Protein AF-A0A7S3BFB3-F1 (afdb_monomer_lite)

Sequence (207 aa):
RVQSFGEFIYDLDKYPIIRELFEASEFQTAAKQICPKSKQLLDPLQFNIIVNVPGQTVATHIDSVHFFGATRKRFPEWLLAAMAFSGLYHDRFVDQVQTVAYFHSWTEESRGLPEGSAGGEYVFYELNGPPLRHPPDPRGAVSLDGTKVVHAA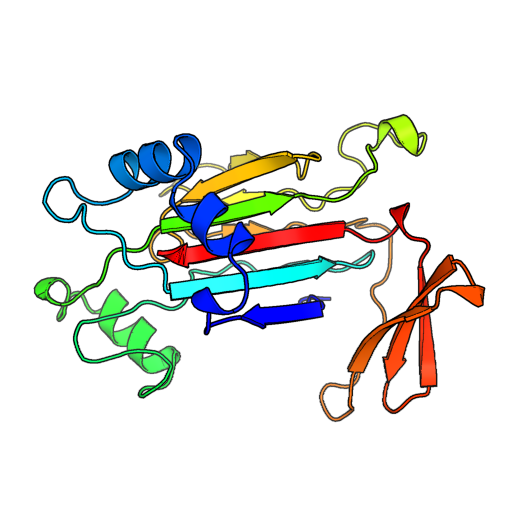NTFFPGSKAPTMDKSKHNKLTWVPEEGKWHVTSDGEVIARYDNDEVRFSIVYRA

Secondary structure (DSSP, 8-state):
----EEEEE--GGG-HHHHHHHHSHHHHHHHHHHS-TT-------EEEEEEE-TT--EEEE----EETTB-TTTS-HHHHHHHHHH-TTGGGEE---EEEEE--S--TGGGTPPTTTTB--EEEE-TTSPEEEE---TT-EEEE-TTTSEEEEPPBSTTSPPP---TTS-EEEEEETTTTEEEEEETTEEEEEE-TTTSEEEEEEE-

Foldseek 3Di:
DQDWDKDKDFPQVVDVVSVVVCVDPVNLVLLCVADDVVDSDFDWGIKMKTKDFAQYKHDWDFDQWDFDVDGVVVDPSVVSVVVVVVCPRVVGTDFKKKKKAWAADDDCVNVVHPPCQQFFWKWWDDDVDDIDTDDRDHRDMDMHRSNPITIITTGGNNVDHDFDADPVWDWDWDQDVVVQWIFTDTNRHTRDIGHSNRMIIMMMIMD

pLDDT: mean 93.79, std 3.64, range [62.94, 98.0]

Structure (mmCIF, N/CA/C/O backbone):
data_AF-A0A7S3BFB3-F1
#
_entry.id   AF-A0A7S3BFB3-F1
#
loop_
_atom_site.group_PDB
_atom_site.id
_atom_site.type_symbol
_atom_site.label_atom_id
_atom_site.label_alt_id
_atom_site.label_comp_id
_atom_site.label_asym_id
_atom_site.label_entity_id
_atom_site.label_seq_id
_atom_site.pdbx_PDB_ins_code
_atom_site.Cartn_x
_atom_site.Cartn_y
_atom_site.Cartn_z
_atom_site.occupancy
_atom_site.B_iso_or_equiv
_atom_site.auth_seq_id
_atom_site.auth_comp_id
_atom_site.auth_asym_id
_atom_site.auth_atom_id
_atom_site.pdbx_PDB_model_num
ATOM 1 N N . ARG A 1 1 ? -1.653 -8.333 12.893 1.00 62.94 1 ARG A N 1
ATOM 2 C CA . ARG A 1 1 ? -0.572 -7.314 12.944 1.00 62.94 1 ARG A CA 1
ATOM 3 C C . ARG A 1 1 ? -0.099 -6.938 11.541 1.00 62.94 1 ARG A C 1
ATOM 5 O O . ARG A 1 1 ? -0.262 -5.789 11.187 1.00 62.94 1 ARG A O 1
ATOM 12 N N . VAL A 1 2 ? 0.394 -7.881 10.733 1.00 75.00 2 VAL A N 1
ATOM 13 C CA . VAL A 1 2 ? 0.949 -7.638 9.375 1.00 75.00 2 VAL A CA 1
ATOM 14 C C . VAL A 1 2 ? -0.076 -7.607 8.225 1.00 75.00 2 VAL A C 1
ATOM 16 O O . VAL A 1 2 ? 0.276 -7.809 7.071 1.00 75.00 2 VAL A O 1
ATOM 19 N N . GLN A 1 3 ? -1.360 -7.422 8.523 1.00 75.44 3 GLN A N 1
ATOM 20 C CA . GLN A 1 3 ? -2.414 -7.408 7.504 1.00 75.44 3 GLN A CA 1
ATOM 21 C C . GLN A 1 3 ? -3.203 -6.120 7.656 1.00 75.44 3 GLN A C 1
ATOM 23 O O . GLN A 1 3 ? -3.888 -5.965 8.663 1.00 75.44 3 GLN A O 1
ATOM 28 N N . SER A 1 4 ? -3.062 -5.218 6.692 1.00 89.44 4 SER A N 1
ATOM 29 C CA . SER A 1 4 ? -3.923 -4.046 6.533 1.00 89.44 4 SER A CA 1
ATOM 30 C C . SER A 1 4 ? -5.257 -4.465 5.915 1.00 89.44 4 SER A C 1
ATOM 32 O O . SER A 1 4 ? -5.347 -5.516 5.276 1.00 89.44 4 SER A O 1
ATOM 34 N N . PHE A 1 5 ? -6.280 -3.629 6.053 1.00 94.31 5 PHE A N 1
ATOM 35 C CA . PHE A 1 5 ? -7.469 -3.743 5.213 1.00 94.31 5 PHE A CA 1
ATOM 36 C C . PHE A 1 5 ? -7.189 -3.044 3.892 1.00 94.31 5 PHE A C 1
ATOM 38 O O . PHE A 1 5 ? -6.531 -2.004 3.885 1.00 94.31 5 PHE A O 1
ATOM 45 N N . GLY A 1 6 ? -7.670 -3.586 2.781 1.00 94.56 6 GLY A N 1
ATOM 46 C CA . GLY A 1 6 ? -7.508 -2.894 1.517 1.00 94.56 6 GLY A CA 1
ATOM 47 C C . GLY A 1 6 ? -8.462 -3.355 0.438 1.00 94.56 6 GLY A C 1
ATOM 48 O O . GLY A 1 6 ? -8.924 -4.493 0.449 1.00 94.56 6 GLY A O 1
ATOM 49 N N . GLU A 1 7 ? -8.719 -2.437 -0.483 1.00 94.50 7 GLU A N 1
ATOM 50 C CA . GLU A 1 7 ? -9.493 -2.645 -1.699 1.00 94.50 7 GLU A CA 1
ATOM 51 C C . GLU A 1 7 ? -8.566 -2.427 -2.895 1.00 94.50 7 GLU A C 1
ATOM 53 O O . GLU A 1 7 ? -7.831 -1.438 -2.937 1.00 94.50 7 GLU A O 1
ATOM 58 N N . PHE A 1 8 ? -8.590 -3.358 -3.850 1.00 93.38 8 PHE A N 1
ATOM 59 C CA . PHE A 1 8 ? -7.670 -3.400 -4.986 1.00 93.38 8 PHE A CA 1
ATOM 60 C C . PHE A 1 8 ? -8.436 -3.171 -6.290 1.00 93.38 8 PHE A C 1
ATOM 62 O O . PHE A 1 8 ? -9.224 -4.017 -6.712 1.00 93.38 8 PHE A O 1
ATOM 69 N N . ILE A 1 9 ? -8.173 -2.047 -6.949 1.00 94.56 9 ILE A N 1
ATOM 70 C CA . ILE A 1 9 ? -8.852 -1.604 -8.167 1.00 94.56 9 ILE A CA 1
ATOM 71 C C . ILE A 1 9 ? -7.890 -1.759 -9.350 1.00 94.56 9 ILE A C 1
ATOM 73 O O . ILE A 1 9 ? -6.812 -1.168 -9.378 1.00 94.56 9 ILE A O 1
ATOM 77 N N . TYR A 1 10 ? -8.293 -2.567 -10.333 1.00 91.75 10 TYR A N 1
ATOM 78 C CA . TYR A 1 10 ? -7.540 -2.796 -11.579 1.00 91.75 10 TYR A CA 1
ATOM 79 C C . TYR A 1 10 ? -8.242 -2.227 -12.813 1.00 91.75 10 TYR A C 1
ATOM 81 O O . TYR A 1 10 ? -7.604 -2.038 -13.840 1.00 91.75 10 TYR A O 1
ATOM 89 N N . ASP A 1 11 ? -9.551 -1.984 -12.721 1.00 93.00 11 ASP A N 1
ATOM 90 C CA . ASP A 1 11 ? -10.317 -1.274 -13.743 1.00 93.00 11 ASP A CA 1
ATOM 91 C C . ASP A 1 11 ? -10.327 0.214 -13.381 1.00 93.00 11 ASP A C 1
ATOM 93 O O . ASP A 1 11 ? -11.183 0.689 -12.629 1.00 93.00 11 ASP A O 1
ATOM 97 N N . LEU A 1 12 ? -9.282 0.914 -13.819 1.00 92.12 12 LEU A N 1
ATOM 98 C CA . LEU A 1 12 ? -9.019 2.298 -13.425 1.00 92.12 12 LEU A CA 1
ATOM 99 C C . LEU A 1 12 ? -9.959 3.283 -14.132 1.00 92.12 12 LEU A C 1
ATOM 101 O O . LEU A 1 12 ? -10.295 4.321 -13.567 1.00 92.12 12 LEU A O 1
ATOM 105 N N . ASP A 1 13 ? -10.449 2.931 -15.324 1.00 90.25 13 ASP A N 1
ATOM 106 C CA . ASP A 1 13 ? -11.360 3.769 -16.113 1.00 90.25 13 ASP A CA 1
ATOM 107 C C . ASP A 1 13 ? -12.739 3.916 -15.456 1.00 90.25 13 ASP A C 1
ATOM 109 O O . ASP A 1 13 ? -13.465 4.876 -15.719 1.00 90.25 13 ASP A O 1
ATOM 113 N N . LYS A 1 14 ? -13.081 3.012 -14.530 1.00 92.81 14 LYS A N 1
ATOM 114 C CA . LYS A 1 14 ? -14.287 3.113 -13.703 1.00 92.81 14 LYS A CA 1
ATOM 115 C C . LYS A 1 14 ? -14.309 4.370 -12.821 1.00 92.81 14 LYS A C 1
ATOM 117 O O . LYS A 1 14 ? -15.390 4.817 -12.436 1.00 92.81 14 LYS A O 1
ATOM 122 N N . TYR A 1 15 ? -13.148 4.938 -12.489 1.00 93.25 15 TYR A N 1
ATOM 123 C CA . TYR A 1 15 ? -13.029 6.083 -11.588 1.00 93.25 15 TYR A CA 1
ATOM 124 C C . TYR A 1 15 ? -12.121 7.162 -12.201 1.00 93.25 15 TYR A C 1
ATOM 126 O O . TYR A 1 15 ? -10.905 7.094 -12.031 1.00 93.25 15 TYR A O 1
ATOM 134 N N . PRO A 1 16 ? -12.682 8.203 -12.852 1.00 92.56 16 PRO A N 1
ATOM 135 C CA . PRO A 1 16 ? -11.898 9.245 -13.527 1.00 92.56 16 PRO A CA 1
ATOM 136 C C . PRO A 1 16 ? -10.824 9.900 -12.647 1.00 92.56 16 PRO A C 1
ATOM 138 O O . PRO A 1 16 ? -9.706 10.123 -13.100 1.00 92.56 16 PRO A O 1
ATOM 141 N N . ILE A 1 17 ? -11.121 10.096 -11.359 1.00 92.44 17 ILE A N 1
ATOM 142 C CA . ILE A 1 17 ? -10.180 10.660 -10.382 1.00 92.44 17 ILE A CA 1
ATOM 143 C C . ILE A 1 17 ? -8.891 9.837 -10.231 1.00 92.44 17 ILE A C 1
ATOM 145 O O . ILE A 1 17 ? -7.834 10.386 -9.938 1.00 92.44 17 ILE A O 1
ATOM 149 N N . ILE A 1 18 ? -8.943 8.517 -10.448 1.00 93.75 18 ILE A N 1
ATOM 150 C CA . ILE A 1 18 ? -7.744 7.673 -10.408 1.00 93.75 18 ILE A CA 1
ATOM 151 C C . ILE A 1 18 ? -6.837 8.017 -11.589 1.00 93.75 18 ILE A C 1
ATOM 153 O O . ILE A 1 18 ? -5.629 8.137 -11.410 1.00 93.75 18 ILE A O 1
ATOM 157 N N . ARG A 1 19 ? -7.405 8.229 -12.781 1.00 90.62 19 ARG A N 1
ATOM 158 C CA . ARG A 1 19 ? -6.637 8.643 -13.959 1.00 90.62 19 ARG A CA 1
ATOM 159 C C . ARG A 1 19 ? -5.981 10.008 -13.741 1.00 90.62 19 ARG A C 1
ATOM 161 O O . ARG A 1 19 ? -4.800 10.150 -14.039 1.00 90.62 19 ARG A O 1
ATOM 168 N N . GLU A 1 20 ? -6.694 10.955 -13.133 1.00 93.25 20 GLU A N 1
ATOM 169 C CA . GLU A 1 20 ? -6.136 12.268 -12.776 1.00 93.25 20 GLU A CA 1
ATOM 170 C C . GLU A 1 20 ? -4.894 12.150 -11.873 1.00 93.25 20 GLU A C 1
ATOM 172 O O . GLU A 1 20 ? -3.925 12.881 -12.068 1.00 93.25 20 GLU A O 1
ATOM 177 N N . LEU A 1 21 ? -4.861 11.192 -10.936 1.00 92.88 21 LEU 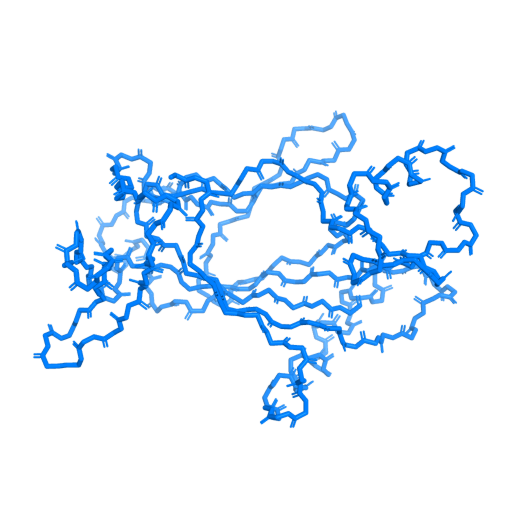A N 1
ATOM 178 C CA . LEU A 1 21 ? -3.681 10.949 -10.092 1.00 92.88 21 LEU A CA 1
ATOM 179 C C . LEU A 1 21 ? -2.464 10.462 -10.887 1.00 92.88 21 LEU A C 1
ATOM 181 O O . LEU A 1 21 ? -1.338 10.854 -10.582 1.00 92.88 21 LEU A O 1
ATOM 185 N N . PHE A 1 22 ? -2.673 9.616 -11.899 1.00 94.12 22 PHE A N 1
ATOM 186 C CA . PHE A 1 22 ? -1.594 9.173 -12.783 1.00 94.12 22 PHE A CA 1
ATOM 187 C C . PHE A 1 22 ? -1.152 10.278 -13.746 1.00 94.12 22 PHE A C 1
ATOM 189 O O . PHE A 1 22 ? 0.014 10.326 -14.122 1.00 94.12 22 PHE A O 1
ATOM 196 N N . GLU A 1 23 ? -2.046 11.179 -14.146 1.00 93.50 23 GLU A N 1
ATOM 197 C CA . GLU A 1 23 ? -1.732 12.310 -15.028 1.00 93.50 23 GLU A CA 1
ATOM 198 C C . GLU A 1 23 ? -1.117 13.503 -14.276 1.00 93.50 23 GLU A C 1
ATOM 200 O O . GLU A 1 23 ? -0.492 14.367 -14.898 1.00 93.50 23 GLU A O 1
ATOM 205 N N . ALA A 1 24 ? -1.235 13.530 -12.944 1.00 94.44 24 ALA A N 1
ATOM 206 C CA . ALA A 1 24 ? -0.695 14.581 -12.093 1.00 94.44 24 ALA A CA 1
ATOM 207 C C . ALA A 1 24 ? 0.805 14.813 -12.332 1.00 94.44 24 ALA A C 1
ATOM 209 O O . ALA A 1 24 ? 1.613 13.882 -12.438 1.00 94.44 24 ALA A O 1
ATOM 210 N N . SER A 1 25 ? 1.189 16.090 -12.383 1.00 95.69 25 SER A N 1
ATOM 211 C CA . SER A 1 25 ? 2.545 16.520 -12.739 1.00 95.69 25 SER A CA 1
ATOM 212 C C . SER A 1 25 ? 3.618 15.970 -11.797 1.00 95.69 25 SER A C 1
ATOM 214 O O . SER A 1 25 ? 4.726 15.640 -12.222 1.00 95.69 25 SER A O 1
ATOM 216 N N . GLU A 1 26 ? 3.263 15.820 -10.529 1.00 94.38 26 GLU A N 1
ATOM 217 C CA . GLU A 1 26 ? 4.079 15.323 -9.437 1.00 94.38 26 GLU A CA 1
ATOM 218 C C . GLU A 1 26 ? 4.389 13.840 -9.642 1.00 94.38 26 GLU A C 1
ATOM 220 O O . GLU A 1 26 ? 5.552 13.437 -9.576 1.00 94.38 26 GLU A O 1
ATOM 225 N N . PHE A 1 27 ? 3.370 13.044 -9.982 1.00 94.75 27 PHE A N 1
ATOM 226 C CA . PHE A 1 27 ? 3.546 11.631 -10.301 1.00 94.75 27 PHE A CA 1
ATOM 227 C C . PHE A 1 27 ? 4.363 11.454 -11.579 1.00 94.75 27 PHE A C 1
ATOM 229 O O . PHE A 1 27 ? 5.346 10.718 -11.585 1.00 94.75 27 PHE A O 1
ATOM 236 N N . GLN A 1 28 ? 4.019 12.182 -12.643 1.00 95.38 28 GLN A N 1
ATOM 237 C CA . GLN A 1 28 ? 4.753 12.142 -13.909 1.00 95.38 28 GLN A CA 1
ATOM 238 C C . GLN A 1 28 ? 6.229 12.522 -13.728 1.00 95.38 28 GLN A C 1
ATOM 240 O O . GLN A 1 28 ? 7.112 11.931 -14.349 1.00 95.38 28 GLN A O 1
ATOM 245 N N . THR A 1 29 ? 6.518 13.497 -12.866 1.00 95.75 29 THR A N 1
ATOM 246 C CA . THR A 1 29 ? 7.891 13.910 -12.551 1.00 95.75 29 THR A CA 1
ATOM 247 C C . THR A 1 29 ? 8.632 12.833 -11.768 1.00 95.75 29 THR A C 1
ATOM 249 O O . THR A 1 29 ? 9.751 12.484 -12.144 1.00 95.75 29 THR A O 1
ATOM 252 N N . ALA A 1 30 ? 8.008 12.259 -10.736 1.00 95.00 30 ALA A N 1
ATOM 253 C CA . ALA A 1 30 ? 8.596 11.167 -9.965 1.00 95.00 30 ALA A CA 1
ATOM 254 C C . ALA A 1 30 ? 8.875 9.940 -10.847 1.00 95.00 30 ALA A C 1
ATOM 256 O O . ALA A 1 30 ? 9.982 9.407 -10.847 1.00 95.00 30 ALA A O 1
ATOM 257 N N . ALA A 1 31 ? 7.909 9.545 -11.674 1.00 95.00 31 ALA A N 1
ATOM 258 C CA . ALA A 1 31 ? 8.040 8.436 -12.607 1.00 95.00 31 ALA A CA 1
ATOM 259 C C . ALA A 1 31 ? 9.207 8.640 -13.585 1.00 95.00 31 ALA A C 1
ATOM 261 O O . ALA A 1 31 ? 10.020 7.738 -13.774 1.00 95.00 31 ALA A O 1
ATOM 262 N N . LYS A 1 32 ? 9.371 9.852 -14.132 1.00 94.56 32 LYS A N 1
ATOM 263 C CA . LYS A 1 32 ? 10.505 10.185 -15.011 1.00 94.56 32 LYS A CA 1
ATOM 264 C C . LYS A 1 32 ? 11.866 10.100 -14.320 1.00 94.56 32 LYS A C 1
ATOM 266 O O . LYS A 1 32 ? 12.866 9.818 -14.979 1.00 94.56 32 LYS A O 1
ATOM 271 N N . GLN A 1 33 ? 11.916 10.379 -13.019 1.00 94.50 33 GLN A N 1
ATOM 272 C CA . GLN A 1 33 ? 13.140 10.295 -12.219 1.00 94.50 33 GLN A CA 1
ATOM 273 C C . GLN A 1 33 ? 13.479 8.853 -11.823 1.00 94.50 33 GLN A C 1
ATOM 275 O O . GLN A 1 33 ? 14.654 8.495 -11.787 1.00 94.50 33 GLN A O 1
ATOM 280 N N . ILE A 1 34 ? 12.461 8.042 -11.534 1.00 94.31 34 ILE A N 1
ATOM 281 C CA . ILE A 1 34 ? 12.600 6.668 -11.039 1.00 94.31 34 ILE A CA 1
ATOM 282 C C . ILE A 1 34 ? 12.827 5.681 -12.189 1.00 94.31 34 ILE A C 1
ATOM 284 O O . ILE A 1 34 ? 13.722 4.836 -12.123 1.00 94.31 34 ILE A O 1
ATOM 288 N N . CYS A 1 35 ? 12.019 5.768 -13.246 1.00 92.81 35 CYS A N 1
ATOM 289 C CA . CYS A 1 35 ? 12.074 4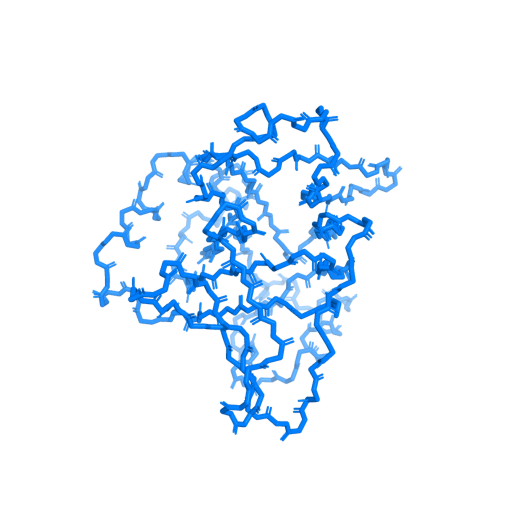.836 -14.364 1.00 92.81 35 CYS A CA 1
ATOM 290 C C . CYS A 1 35 ? 13.284 5.128 -15.275 1.00 92.81 35 CYS A C 1
ATOM 292 O O . CYS A 1 35 ? 13.681 6.287 -15.440 1.00 92.81 35 CYS A O 1
ATOM 294 N N . PRO A 1 36 ? 13.872 4.109 -15.933 1.00 92.69 36 PRO A N 1
ATOM 295 C CA . PRO A 1 36 ? 14.984 4.314 -16.859 1.00 92.69 36 PRO A CA 1
ATOM 296 C C . PRO A 1 36 ? 14.635 5.301 -17.978 1.00 92.69 36 PRO A C 1
ATOM 298 O O . PRO A 1 36 ? 13.550 5.233 -18.547 1.00 92.69 36 PRO A O 1
ATOM 301 N N . LYS A 1 37 ? 15.572 6.168 -18.385 1.00 93.50 37 LYS A N 1
ATOM 302 C CA . LYS A 1 37 ? 15.334 7.181 -19.441 1.00 93.50 37 LYS A CA 1
ATOM 303 C C . LYS A 1 37 ? 14.840 6.602 -20.775 1.00 93.50 37 LYS A C 1
ATOM 305 O O . LYS A 1 37 ? 14.178 7.300 -21.533 1.00 93.50 37 LYS A O 1
ATOM 310 N N . SER A 1 38 ? 15.164 5.344 -21.069 1.00 92.19 38 SER A N 1
ATOM 311 C CA . SER A 1 38 ? 14.708 4.618 -22.262 1.00 92.19 38 SER A CA 1
ATOM 312 C C . SER A 1 38 ? 13.314 3.988 -22.122 1.00 92.19 38 SER A C 1
ATOM 314 O O . SER A 1 38 ? 12.774 3.493 -23.106 1.00 92.19 38 SER A O 1
ATOM 316 N N . LYS A 1 39 ? 12.731 3.993 -20.919 1.00 89.06 39 LYS A N 1
ATOM 317 C CA . LYS A 1 39 ? 11.448 3.377 -20.565 1.00 89.06 39 LYS A CA 1
ATOM 318 C C . LYS A 1 39 ? 10.598 4.393 -19.800 1.00 89.06 39 LYS A C 1
ATOM 320 O O . LYS A 1 39 ? 10.600 4.433 -18.577 1.00 89.06 39 LYS A O 1
ATOM 325 N N . GLN A 1 40 ? 9.935 5.265 -20.552 1.00 88.38 40 GLN A N 1
ATOM 326 C CA . GLN A 1 40 ? 9.186 6.415 -20.023 1.00 88.38 40 GLN A CA 1
ATOM 327 C C . GLN A 1 40 ? 7.701 6.373 -20.405 1.00 88.38 40 GLN A C 1
ATOM 329 O O . GLN A 1 40 ? 6.973 7.340 -20.198 1.00 88.38 40 GLN A O 1
ATOM 334 N N . LEU A 1 41 ? 7.262 5.260 -20.998 1.00 88.75 41 LEU A N 1
ATOM 335 C CA . LEU A 1 41 ? 5.849 4.983 -21.198 1.00 88.75 41 LEU A CA 1
ATOM 336 C C . LEU A 1 41 ? 5.311 4.373 -19.905 1.00 88.75 41 LEU A C 1
ATOM 338 O O . LEU A 1 41 ? 5.746 3.290 -19.524 1.00 88.75 41 LEU A O 1
ATOM 342 N N . LEU A 1 42 ? 4.399 5.086 -19.256 1.00 90.44 42 LEU A N 1
ATOM 343 C CA . LEU A 1 42 ? 3.716 4.626 -18.052 1.00 90.44 42 LEU A CA 1
ATOM 344 C C . LEU A 1 42 ? 2.402 3.967 -18.447 1.00 90.44 42 LEU A C 1
ATOM 346 O O . LEU A 1 42 ? 1.654 4.528 -19.250 1.00 90.44 42 LEU A O 1
ATOM 350 N N . ASP A 1 43 ? 2.129 2.804 -17.867 1.00 91.38 43 ASP A N 1
ATOM 351 C CA . ASP A 1 43 ? 0.881 2.074 -18.060 1.00 91.38 43 ASP A CA 1
ATOM 352 C C . ASP A 1 43 ? 0.218 1.875 -16.690 1.00 91.38 43 ASP A C 1
ATOM 354 O O . ASP A 1 43 ? 0.614 0.975 -15.944 1.00 91.38 43 ASP A O 1
ATOM 358 N N . PRO A 1 44 ? -0.739 2.745 -16.302 1.00 93.25 44 PRO A N 1
ATOM 359 C CA . PRO A 1 44 ? -1.440 2.634 -15.030 1.00 93.25 44 PRO A CA 1
ATOM 360 C C . PRO A 1 44 ? -1.996 1.224 -14.807 1.00 93.25 44 PRO A C 1
ATOM 362 O O . PRO A 1 44 ? -2.873 0.750 -15.526 1.00 93.25 44 PRO A O 1
ATOM 365 N N . LEU A 1 45 ? -1.488 0.547 -13.779 1.00 90.88 45 LEU A N 1
ATOM 366 C CA . LEU A 1 45 ? -1.714 -0.884 -13.582 1.00 90.88 45 LEU A CA 1
ATOM 367 C C . LEU A 1 45 ? -2.734 -1.172 -12.484 1.00 90.88 45 LEU A C 1
ATOM 369 O O . LEU A 1 45 ? -3.515 -2.126 -12.567 1.00 90.88 45 LEU A O 1
ATOM 373 N N . GLN A 1 46 ? -2.644 -0.423 -11.388 1.00 92.81 46 GLN A N 1
ATOM 374 C CA . GLN A 1 46 ? -3.329 -0.763 -10.150 1.00 92.81 46 GLN A CA 1
ATOM 375 C C . GLN A 1 46 ? -3.447 0.461 -9.245 1.00 92.81 46 GLN A C 1
ATOM 377 O O . GLN A 1 46 ? -2.487 1.213 -9.077 1.00 92.81 46 GLN A O 1
ATOM 382 N N . PHE A 1 47 ? -4.604 0.598 -8.606 1.00 96.00 47 PHE A N 1
ATOM 383 C CA . PHE A 1 47 ? -4.859 1.550 -7.535 1.00 96.00 47 PHE A CA 1
ATOM 384 C C . PHE A 1 47 ? -5.450 0.808 -6.339 1.00 96.00 47 PHE A C 1
ATOM 386 O O . PHE A 1 47 ? -6.383 0.024 -6.486 1.00 96.00 47 PHE A O 1
ATOM 393 N N . ASN A 1 48 ? -4.934 1.063 -5.145 1.00 95.19 48 ASN A N 1
ATOM 394 C CA . ASN A 1 48 ? -5.397 0.436 -3.919 1.00 95.19 48 ASN A CA 1
ATOM 395 C C . ASN A 1 48 ? -5.736 1.492 -2.885 1.00 95.19 48 ASN A C 1
ATOM 397 O O . ASN A 1 48 ? -5.001 2.464 -2.727 1.00 95.19 48 ASN A O 1
ATOM 401 N N . ILE A 1 49 ? -6.777 1.227 -2.109 1.00 95.56 49 ILE A N 1
ATOM 402 C CA . ILE A 1 49 ? -7.007 1.900 -0.835 1.00 95.56 49 ILE A CA 1
ATOM 403 C C . ILE A 1 49 ? -6.550 0.942 0.249 1.00 95.56 49 ILE A C 1
ATOM 405 O O . ILE A 1 49 ? -6.983 -0.206 0.273 1.00 95.56 49 ILE A O 1
ATOM 409 N N . ILE A 1 50 ? -5.686 1.406 1.143 1.00 95.56 50 ILE A N 1
ATOM 410 C CA . ILE A 1 50 ? -5.194 0.647 2.287 1.00 95.56 50 ILE A CA 1
ATOM 411 C C . ILE A 1 50 ? -5.541 1.407 3.562 1.00 95.56 50 ILE A C 1
ATOM 413 O O . ILE A 1 50 ? -5.216 2.588 3.708 1.00 95.56 50 ILE A O 1
ATOM 417 N N . VAL A 1 51 ? -6.175 0.704 4.497 1.00 95.94 51 VAL A N 1
ATOM 418 C CA . VAL A 1 51 ? -6.555 1.221 5.810 1.00 95.94 51 VAL A CA 1
ATOM 419 C C . VAL A 1 51 ? -5.836 0.438 6.898 1.00 95.94 51 VAL A C 1
ATOM 421 O O . VAL A 1 51 ? -5.932 -0.792 6.977 1.00 95.94 51 VAL A O 1
ATOM 424 N N . ASN A 1 52 ? -5.124 1.165 7.756 1.00 95.56 52 ASN A N 1
ATOM 425 C CA . ASN A 1 52 ? -4.514 0.617 8.957 1.00 95.56 52 ASN A CA 1
ATOM 426 C C . ASN A 1 52 ? -5.304 1.006 10.201 1.00 95.56 52 ASN A C 1
ATOM 428 O O . ASN A 1 52 ? -5.668 2.167 10.377 1.00 95.56 52 ASN A O 1
ATOM 432 N N . VAL A 1 53 ? -5.499 0.029 11.084 1.00 96.50 53 VAL A N 1
ATOM 433 C CA . VAL A 1 53 ? -5.963 0.247 12.457 1.00 96.50 53 VAL A CA 1
ATOM 434 C C . VAL A 1 53 ? -4.773 0.187 13.432 1.00 96.50 53 VAL A C 1
ATOM 436 O O . VAL A 1 53 ? -3.739 -0.402 13.088 1.00 96.50 53 VAL A O 1
ATOM 439 N N . PRO A 1 54 ? -4.885 0.760 14.643 1.00 96.31 54 PRO A N 1
ATOM 440 C CA . PRO A 1 54 ? -3.821 0.748 15.646 1.00 96.31 54 PRO A CA 1
ATOM 441 C C . PRO A 1 54 ? -3.229 -0.651 15.904 1.00 96.31 54 PRO A C 1
ATOM 443 O O . PRO A 1 54 ? -3.933 -1.661 15.966 1.00 96.31 54 PRO A O 1
ATOM 446 N N . GLY A 1 55 ? -1.909 -0.722 16.060 1.00 96.00 55 GLY A N 1
ATOM 447 C CA . GLY A 1 55 ? -1.126 -1.945 16.244 1.00 96.00 55 GLY A CA 1
ATOM 448 C C . GLY A 1 55 ? -0.844 -2.749 14.966 1.00 96.00 55 GLY A C 1
ATOM 449 O O . GLY A 1 55 ? -0.281 -3.851 15.052 1.00 96.00 55 GLY A O 1
ATOM 450 N N . GLN A 1 56 ? -1.264 -2.271 13.789 1.00 95.75 56 GLN A N 1
ATOM 451 C CA . GLN A 1 56 ? -0.925 -2.883 12.499 1.00 95.75 56 GLN A CA 1
ATOM 452 C C . GLN A 1 56 ? 0.367 -2.311 11.906 1.00 95.75 56 GLN A C 1
ATOM 454 O O . GLN A 1 56 ? 0.775 -1.196 12.206 1.00 95.75 56 GLN A O 1
ATOM 459 N N . THR A 1 57 ? 1.008 -3.104 11.052 1.00 94.62 57 THR A N 1
ATOM 460 C CA . THR A 1 57 ? 2.270 -2.806 10.357 1.00 94.62 57 THR A CA 1
ATOM 461 C C . THR A 1 57 ? 2.246 -3.485 8.986 1.00 94.62 57 THR A C 1
ATOM 463 O O . THR A 1 57 ? 1.437 -4.390 8.761 1.00 94.62 57 THR A O 1
ATOM 466 N N . VAL A 1 58 ? 3.141 -3.087 8.086 1.00 92.88 58 VAL A N 1
ATOM 467 C CA . VAL A 1 58 ? 3.428 -3.822 6.850 1.00 92.88 58 VAL A CA 1
ATOM 468 C C . VAL A 1 58 ? 4.855 -4.340 6.949 1.00 92.88 58 VAL A C 1
ATOM 470 O O . VAL A 1 58 ? 5.778 -3.569 7.208 1.00 92.88 58 VAL A O 1
ATOM 473 N N . ALA A 1 59 ? 5.022 -5.654 6.784 1.00 92.81 59 ALA A N 1
ATOM 474 C CA . ALA A 1 59 ? 6.324 -6.302 6.891 1.00 92.81 59 ALA A CA 1
ATOM 475 C C . ALA A 1 59 ? 7.307 -5.768 5.843 1.00 92.81 59 ALA A C 1
ATOM 477 O O . ALA A 1 59 ? 6.900 -5.294 4.786 1.00 92.81 59 ALA A O 1
ATOM 478 N N . THR A 1 60 ? 8.602 -5.899 6.113 1.00 93.38 60 THR A N 1
ATOM 479 C CA . THR A 1 60 ? 9.648 -5.606 5.132 1.00 93.38 60 THR A CA 1
ATOM 480 C C . THR A 1 60 ? 9.505 -6.498 3.903 1.00 93.38 60 THR A C 1
ATOM 482 O O . THR A 1 60 ? 9.438 -7.721 4.032 1.00 93.38 60 THR A O 1
ATOM 485 N N . HIS A 1 61 ? 9.459 -5.891 2.720 1.00 93.25 61 HIS A N 1
ATOM 486 C CA . HIS A 1 61 ? 9.282 -6.589 1.452 1.00 93.25 61 HIS A CA 1
ATOM 487 C C . HIS A 1 61 ? 9.837 -5.782 0.270 1.00 93.25 61 HIS A C 1
ATOM 489 O O . HIS A 1 61 ? 10.252 -4.631 0.411 1.00 93.25 61 HIS A O 1
ATOM 495 N N . ILE A 1 62 ? 9.849 -6.432 -0.891 1.00 92.31 62 ILE A N 1
ATOM 496 C CA . ILE A 1 62 ? 9.807 -5.783 -2.200 1.00 92.31 62 ILE A CA 1
ATOM 497 C C . ILE A 1 62 ? 8.451 -6.100 -2.821 1.00 92.31 62 ILE A C 1
ATOM 499 O O . ILE A 1 62 ? 7.843 -7.131 -2.518 1.00 92.31 62 ILE A O 1
ATOM 503 N N . ASP A 1 63 ? 7.994 -5.230 -3.702 1.00 92.44 63 ASP A N 1
ATOM 504 C CA . ASP A 1 63 ? 6.769 -5.445 -4.445 1.00 92.44 63 ASP A CA 1
ATOM 505 C C . ASP A 1 63 ? 6.901 -6.552 -5.492 1.00 92.44 63 ASP A C 1
ATOM 507 O O . ASP A 1 63 ? 7.984 -6.848 -6.004 1.00 92.44 63 ASP A O 1
ATOM 511 N N . SER A 1 64 ? 5.758 -7.134 -5.866 1.00 91.44 64 SER A N 1
ATOM 512 C CA . SER A 1 64 ? 5.695 -8.178 -6.886 1.00 91.44 64 SER A CA 1
ATOM 513 C C . SER A 1 64 ? 6.260 -7.681 -8.223 1.00 91.44 64 SER A C 1
ATOM 515 O O . SER A 1 64 ? 5.701 -6.795 -8.880 1.00 91.44 64 SER A O 1
ATOM 517 N N . VAL A 1 65 ? 7.354 -8.304 -8.651 1.00 94.31 65 VAL A N 1
ATOM 518 C CA . VAL A 1 65 ? 8.024 -8.025 -9.925 1.00 94.31 65 VAL A CA 1
ATOM 519 C C . VAL A 1 65 ? 7.165 -8.445 -11.124 1.00 94.31 65 VAL A C 1
ATOM 521 O O . VAL A 1 65 ? 6.346 -9.363 -11.029 1.00 94.31 65 VAL A O 1
ATOM 524 N N . HIS A 1 66 ? 7.360 -7.781 -12.264 1.00 94.50 66 HIS A N 1
ATOM 525 C CA . HIS A 1 66 ? 6.686 -8.100 -13.523 1.00 94.50 66 HIS A CA 1
ATOM 526 C C . HIS A 1 66 ? 7.709 -8.256 -14.649 1.00 94.50 66 HIS A C 1
ATOM 528 O O . HIS A 1 66 ? 8.703 -7.535 -14.717 1.00 94.50 66 HIS A O 1
ATOM 534 N N . PHE A 1 67 ? 7.436 -9.193 -15.551 1.00 95.88 67 PHE A N 1
ATOM 535 C CA . PHE A 1 67 ? 8.197 -9.388 -16.777 1.00 95.88 67 PHE A CA 1
ATOM 536 C C . PHE A 1 67 ? 7.248 -9.402 -17.970 1.00 95.88 67 PHE A C 1
ATOM 538 O O . PHE A 1 67 ? 6.098 -9.840 -17.859 1.00 95.88 67 PHE A O 1
ATOM 545 N N . PHE A 1 68 ? 7.741 -9.015 -19.144 1.00 93.50 68 PHE A N 1
ATOM 546 C CA . PHE A 1 68 ? 7.009 -9.216 -20.391 1.00 93.50 68 PHE A CA 1
ATOM 547 C C . PHE A 1 68 ? 6.685 -10.707 -20.585 1.00 93.50 68 PHE A C 1
ATOM 549 O O . PHE A 1 68 ? 7.559 -11.530 -20.869 1.00 93.50 68 PHE A O 1
ATOM 556 N N . GLY A 1 69 ? 5.403 -11.046 -20.414 1.00 93.50 69 GLY A N 1
ATOM 557 C CA . GLY A 1 69 ? 4.874 -12.409 -20.510 1.00 93.50 69 GLY A CA 1
ATOM 558 C C . GLY A 1 69 ? 4.739 -13.170 -19.184 1.00 93.50 69 GLY A C 1
ATOM 559 O O . GLY A 1 69 ? 4.108 -14.228 -19.191 1.00 93.50 69 GLY A O 1
ATOM 560 N N . ALA A 1 70 ? 5.241 -12.646 -18.057 1.00 95.81 70 ALA A N 1
ATOM 561 C CA . ALA A 1 70 ? 5.133 -13.287 -16.744 1.00 95.81 70 ALA A CA 1
ATOM 562 C C . ALA A 1 70 ? 4.769 -12.285 -15.636 1.00 95.81 70 ALA A C 1
ATOM 564 O O . ALA A 1 70 ? 5.550 -11.413 -15.263 1.00 95.81 70 ALA A O 1
ATOM 565 N N . THR A 1 71 ? 3.559 -12.434 -15.096 1.00 93.56 71 THR A N 1
ATOM 566 C CA . THR A 1 71 ? 3.005 -11.597 -14.021 1.00 93.56 71 THR A CA 1
ATOM 567 C C . THR A 1 71 ? 2.357 -12.475 -12.957 1.00 93.56 71 THR A C 1
ATOM 569 O O . THR A 1 71 ? 2.059 -13.649 -13.211 1.00 93.56 71 THR A O 1
ATOM 572 N N . ARG A 1 72 ? 2.051 -11.902 -11.786 1.00 91.75 72 ARG A N 1
ATOM 573 C CA . ARG A 1 72 ? 1.389 -12.627 -10.684 1.00 91.75 72 ARG A CA 1
ATOM 574 C C . ARG A 1 72 ? -0.014 -13.149 -11.020 1.00 91.75 72 ARG A C 1
ATOM 576 O O . ARG A 1 72 ? -0.557 -13.969 -10.292 1.00 91.75 72 ARG A O 1
ATOM 583 N N . LYS A 1 73 ? -0.606 -12.695 -12.134 1.00 90.06 73 LYS A N 1
ATOM 584 C CA . LYS A 1 73 ? -1.876 -13.230 -12.656 1.00 90.06 73 LYS A CA 1
ATOM 585 C C . LYS A 1 73 ? -1.710 -14.613 -13.298 1.00 90.06 73 LYS A C 1
ATOM 587 O O . LYS A 1 73 ? -2.695 -15.319 -13.472 1.00 90.06 73 LYS A O 1
ATOM 592 N N . ARG A 1 74 ? -0.489 -14.978 -13.703 1.00 94.00 74 ARG A N 1
ATOM 593 C CA . ARG A 1 74 ? -0.197 -16.213 -14.454 1.00 94.00 74 ARG A CA 1
ATOM 594 C C . ARG A 1 74 ? 0.817 -17.121 -13.772 1.00 94.00 74 ARG A C 1
ATOM 596 O O . ARG A 1 74 ? 0.815 -18.318 -14.035 1.00 94.00 74 ARG A O 1
ATOM 603 N N . PHE A 1 75 ? 1.680 -16.561 -12.932 1.00 96.50 75 PHE A N 1
ATOM 604 C CA . PHE A 1 75 ? 2.762 -17.280 -12.273 1.00 96.50 75 PHE A CA 1
ATOM 605 C C . PHE A 1 75 ? 2.763 -16.973 -10.776 1.00 96.50 75 PHE A C 1
ATOM 607 O O . PHE A 1 75 ? 2.410 -15.859 -10.386 1.00 96.50 75 PHE A O 1
ATOM 614 N N . PRO A 1 76 ? 3.164 -17.933 -9.928 1.00 95.50 76 PRO A N 1
ATOM 615 C CA . PRO A 1 76 ? 3.251 -17.696 -8.497 1.00 95.50 76 PRO A CA 1
ATOM 616 C C . PRO A 1 76 ? 4.371 -16.700 -8.175 1.00 95.50 76 PRO A C 1
ATOM 618 O O . PRO A 1 76 ? 5.433 -16.710 -8.800 1.00 95.50 76 PRO A O 1
ATOM 621 N N . GLU A 1 77 ? 4.158 -15.862 -7.161 1.00 94.06 77 GLU A N 1
ATOM 622 C CA . GLU A 1 77 ? 5.083 -14.773 -6.814 1.00 94.06 77 GLU A CA 1
ATOM 623 C C . GLU A 1 77 ? 6.487 -15.264 -6.442 1.00 94.06 77 GLU A C 1
ATOM 625 O O . GLU A 1 77 ? 7.469 -14.621 -6.804 1.00 94.06 77 GLU A O 1
ATOM 630 N N . TRP A 1 78 ? 6.608 -16.435 -5.805 1.00 95.00 78 TRP A N 1
ATOM 631 C CA . TRP A 1 78 ? 7.914 -17.018 -5.474 1.00 95.00 78 TRP A CA 1
ATOM 632 C C . TRP A 1 78 ? 8.758 -17.312 -6.724 1.00 95.00 78 TRP A C 1
ATOM 634 O O . TRP A 1 78 ? 9.978 -17.160 -6.693 1.00 95.00 78 TRP A O 1
ATOM 644 N N . LEU A 1 79 ? 8.121 -17.698 -7.837 1.00 95.94 79 LEU A N 1
ATOM 645 C CA . LEU A 1 79 ? 8.814 -17.962 -9.097 1.00 95.94 79 LEU A CA 1
ATOM 646 C C . LEU A 1 79 ? 9.259 -16.652 -9.743 1.00 95.94 79 LEU A C 1
ATOM 648 O O . LEU A 1 79 ? 10.387 -16.555 -10.215 1.00 95.94 79 LEU A O 1
ATOM 652 N N . LEU A 1 80 ? 8.399 -15.632 -9.722 1.00 96.75 80 LEU A N 1
ATOM 653 C CA . LEU A 1 80 ? 8.733 -14.301 -10.229 1.00 96.75 80 LEU A CA 1
ATOM 654 C C . LEU A 1 80 ? 9.913 -13.695 -9.455 1.00 96.75 80 LEU A C 1
ATOM 656 O O . LEU A 1 80 ? 10.840 -13.163 -10.064 1.00 96.75 80 LEU A O 1
ATOM 660 N N . ALA A 1 81 ? 9.931 -13.855 -8.129 1.00 94.44 81 ALA A N 1
ATOM 661 C CA . ALA A 1 81 ? 11.059 -13.460 -7.293 1.00 94.44 81 ALA A CA 1
ATOM 662 C C . ALA A 1 81 ? 12.344 -14.216 -7.676 1.00 94.44 81 ALA A C 1
ATOM 664 O O . ALA A 1 81 ? 13.382 -13.592 -7.888 1.00 94.44 81 ALA A O 1
ATOM 665 N N . ALA A 1 82 ? 12.280 -15.543 -7.844 1.00 95.56 82 ALA A N 1
ATOM 666 C CA . ALA A 1 82 ? 13.428 -16.338 -8.287 1.00 95.56 82 ALA A CA 1
ATOM 667 C C . ALA A 1 82 ? 13.954 -15.892 -9.665 1.00 95.56 82 ALA A C 1
ATOM 669 O O . ALA A 1 82 ? 15.165 -15.777 -9.857 1.00 95.56 82 ALA A O 1
ATOM 670 N N . MET A 1 83 ? 13.060 -15.580 -10.610 1.00 96.69 83 MET A N 1
ATOM 671 C CA . MET A 1 83 ? 13.429 -15.029 -11.918 1.00 96.69 83 MET A CA 1
ATOM 672 C C . MET A 1 83 ? 14.175 -13.697 -11.780 1.00 96.69 83 MET A C 1
ATOM 674 O O . MET A 1 83 ? 15.218 -13.534 -12.414 1.00 96.69 83 MET A O 1
ATOM 678 N N . ALA A 1 84 ? 13.694 -12.779 -10.935 1.00 94.50 84 ALA A N 1
ATOM 679 C CA . ALA A 1 84 ? 14.350 -11.491 -10.700 1.00 94.50 84 ALA A CA 1
ATOM 680 C C . ALA A 1 84 ? 15.741 -11.665 -10.079 1.00 94.50 84 ALA A C 1
ATOM 682 O O . ALA A 1 84 ? 16.720 -11.152 -10.619 1.00 94.50 84 ALA A O 1
ATOM 683 N N . PHE A 1 85 ? 15.852 -12.455 -9.007 1.00 93.06 85 PHE A N 1
ATOM 684 C CA . PHE A 1 85 ? 17.126 -12.678 -8.321 1.00 93.06 85 PHE A CA 1
ATOM 685 C C . PHE A 1 85 ? 18.147 -13.458 -9.155 1.00 93.06 85 PHE A C 1
ATOM 687 O O . PHE A 1 85 ? 19.345 -13.316 -8.933 1.00 93.06 85 PHE A O 1
ATOM 694 N N . SER A 1 86 ? 17.704 -14.250 -10.136 1.00 95.81 86 SER A N 1
ATOM 695 C CA . SER A 1 86 ? 18.616 -14.958 -11.042 1.00 95.81 86 SER A CA 1
ATOM 696 C C . SER A 1 86 ? 19.372 -14.033 -12.007 1.00 95.81 86 SER A C 1
ATOM 698 O O . SER A 1 86 ? 20.401 -14.431 -12.545 1.00 95.81 86 SER A O 1
ATOM 700 N N . GLY A 1 87 ? 18.841 -12.837 -12.297 1.00 94.88 87 GLY A N 1
ATOM 701 C CA . GLY A 1 87 ? 19.372 -11.928 -13.323 1.00 94.88 87 GLY A CA 1
ATOM 702 C C . GLY A 1 87 ? 19.209 -12.408 -14.777 1.00 94.88 87 GLY A C 1
ATOM 703 O O . GLY A 1 87 ? 19.503 -11.657 -15.710 1.00 94.88 87 GLY A O 1
ATOM 704 N N . LEU A 1 88 ? 18.695 -13.625 -14.997 1.00 96.69 88 LEU A N 1
ATOM 705 C CA . LEU A 1 88 ? 18.603 -14.258 -16.319 1.00 96.69 88 LEU A CA 1
ATOM 706 C C . LEU A 1 88 ? 17.582 -13.597 -17.256 1.00 96.69 88 LEU A C 1
ATOM 708 O O . LEU A 1 88 ? 17.666 -13.784 -18.464 1.00 96.69 88 LEU A O 1
ATOM 712 N N . TYR A 1 89 ? 16.633 -12.833 -16.709 1.00 95.75 89 TYR A N 1
ATOM 713 C CA . TYR A 1 89 ? 15.497 -12.256 -17.442 1.00 95.75 89 TYR A CA 1
ATOM 714 C C . TYR A 1 89 ? 15.450 -10.722 -17.366 1.00 95.75 89 TYR A C 1
ATOM 716 O O . TYR A 1 89 ? 14.379 -10.121 -17.477 1.00 95.75 89 TYR A O 1
ATOM 724 N N . HIS A 1 90 ? 16.591 -10.073 -17.111 1.00 93.38 90 HIS A N 1
ATOM 725 C CA . HIS A 1 90 ? 16.669 -8.617 -16.936 1.00 93.38 90 HIS A CA 1
ATOM 726 C C . HIS A 1 90 ? 16.195 -7.838 -18.177 1.00 93.38 90 HIS A C 1
ATOM 728 O O . HIS A 1 90 ? 15.617 -6.762 -18.048 1.00 93.38 90 HIS A O 1
ATOM 734 N N . ASP A 1 91 ? 16.384 -8.400 -19.373 1.00 94.38 91 ASP A N 1
ATOM 735 C CA . ASP A 1 91 ? 15.935 -7.853 -20.656 1.00 94.38 91 ASP A CA 1
ATOM 736 C C . ASP A 1 91 ? 14.404 -7.777 -20.758 1.00 94.38 91 ASP A C 1
ATOM 738 O O . ASP A 1 91 ? 13.862 -6.913 -21.447 1.00 94.38 91 ASP A O 1
ATOM 742 N N . ARG A 1 92 ? 13.700 -8.652 -20.031 1.00 95.19 92 ARG A N 1
ATOM 743 C CA . ARG A 1 92 ? 12.233 -8.708 -19.982 1.00 95.19 92 ARG A CA 1
ATOM 744 C C . ARG A 1 92 ? 11.630 -8.037 -18.760 1.00 95.19 92 ARG A C 1
ATOM 746 O O . ARG A 1 92 ? 10.404 -8.013 -18.654 1.00 95.19 92 ARG A O 1
ATOM 753 N N . PHE A 1 93 ? 12.449 -7.535 -17.840 1.00 95.25 93 PHE A N 1
ATOM 754 C CA . PHE A 1 93 ? 11.971 -6.903 -16.617 1.00 95.25 93 PHE A CA 1
ATOM 755 C C . PHE A 1 93 ? 11.194 -5.617 -16.931 1.00 95.25 93 PHE A C 1
ATOM 757 O O . PHE A 1 93 ? 11.649 -4.766 -17.709 1.00 95.25 93 PHE A O 1
ATOM 764 N N . VAL A 1 94 ? 10.020 -5.487 -16.314 1.00 93.81 94 VAL A N 1
ATOM 765 C CA . VAL A 1 94 ? 9.173 -4.296 -16.399 1.00 93.81 94 VAL A CA 1
ATOM 766 C C . VAL A 1 94 ? 9.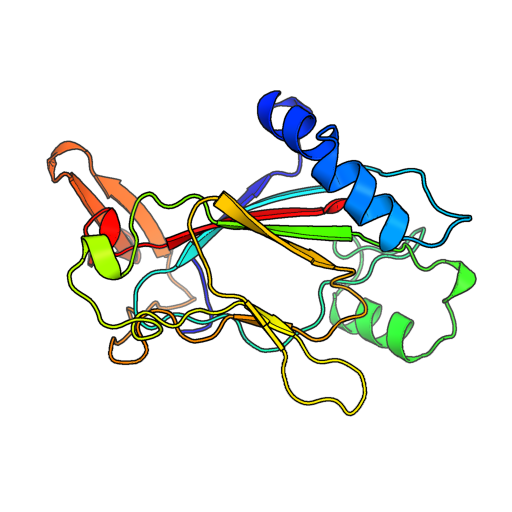437 -3.444 -15.164 1.00 93.81 94 VAL A C 1
ATOM 768 O O . VAL A 1 94 ? 9.039 -3.805 -14.053 1.00 93.81 94 VAL A O 1
ATOM 771 N N . ASP A 1 95 ? 10.146 -2.336 -15.381 1.00 93.81 95 ASP A N 1
ATOM 772 C CA . ASP A 1 95 ? 10.347 -1.291 -14.382 1.00 93.81 95 ASP A CA 1
ATOM 773 C C . ASP A 1 95 ? 8.994 -0.725 -13.953 1.00 93.81 95 ASP A C 1
ATOM 775 O O . ASP A 1 95 ? 8.108 -0.559 -14.787 1.00 93.81 95 ASP A O 1
ATOM 779 N N . GLN A 1 96 ? 8.844 -0.454 -12.661 1.00 93.88 96 GLN A N 1
ATOM 780 C CA . GLN A 1 96 ? 7.594 0.022 -12.080 1.00 93.88 96 GLN A CA 1
ATOM 781 C C . GLN A 1 96 ? 7.870 1.257 -11.235 1.00 93.88 96 GLN A C 1
ATOM 783 O O . GLN A 1 96 ? 8.924 1.380 -10.608 1.00 93.88 96 GLN A O 1
ATOM 788 N N . VAL A 1 97 ? 6.894 2.150 -11.176 1.00 95.19 97 VAL A N 1
ATOM 789 C CA . VAL A 1 97 ? 6.843 3.220 -10.184 1.00 95.19 97 VAL A CA 1
ATOM 790 C C . VAL A 1 97 ? 5.616 3.005 -9.315 1.00 95.19 97 VAL A C 1
ATOM 792 O O . VAL A 1 97 ? 4.514 2.754 -9.799 1.00 95.19 97 VAL A O 1
ATOM 795 N N . GLN A 1 98 ? 5.812 3.089 -8.007 1.00 94.88 98 GLN A N 1
ATOM 796 C CA . GLN A 1 98 ? 4.745 3.034 -7.025 1.00 94.88 98 GLN A CA 1
ATOM 797 C C . GLN A 1 98 ? 4.774 4.292 -6.180 1.00 94.88 98 GLN A C 1
ATOM 799 O O . GLN A 1 98 ? 5.833 4.695 -5.698 1.00 94.88 98 GLN A O 1
ATOM 804 N N . THR A 1 99 ? 3.592 4.843 -5.933 1.00 96.00 99 THR A N 1
ATOM 805 C CA . THR A 1 99 ? 3.399 5.927 -4.979 1.00 96.00 99 THR A CA 1
ATOM 806 C C . THR A 1 99 ? 2.492 5.468 -3.848 1.00 96.00 99 THR A C 1
ATOM 808 O O . THR A 1 99 ? 1.414 4.924 -4.089 1.00 96.00 99 THR A O 1
ATOM 811 N N . VAL A 1 100 ? 2.926 5.709 -2.612 1.00 96.31 100 VAL A N 1
ATOM 812 C CA . VAL A 1 100 ? 2.105 5.598 -1.404 1.00 96.31 100 VAL A CA 1
ATOM 813 C C . VAL A 1 100 ? 1.806 7.007 -0.922 1.00 96.31 100 VAL A C 1
ATOM 815 O O . VAL A 1 100 ? 2.732 7.740 -0.581 1.00 96.31 100 VAL A O 1
ATOM 818 N N . ALA A 1 101 ? 0.532 7.389 -0.894 1.00 96.38 101 ALA A N 1
ATOM 819 C CA . ALA A 1 101 ? 0.095 8.697 -0.413 1.00 96.38 101 ALA A CA 1
ATOM 820 C C . ALA A 1 101 ? -0.908 8.553 0.732 1.00 96.38 101 ALA A C 1
ATOM 822 O O . ALA A 1 101 ? -1.739 7.645 0.734 1.00 96.38 101 ALA A O 1
ATOM 823 N N . TYR A 1 102 ? -0.840 9.448 1.711 1.00 96.50 102 TYR A N 1
ATOM 824 C CA . TYR A 1 102 ? -1.6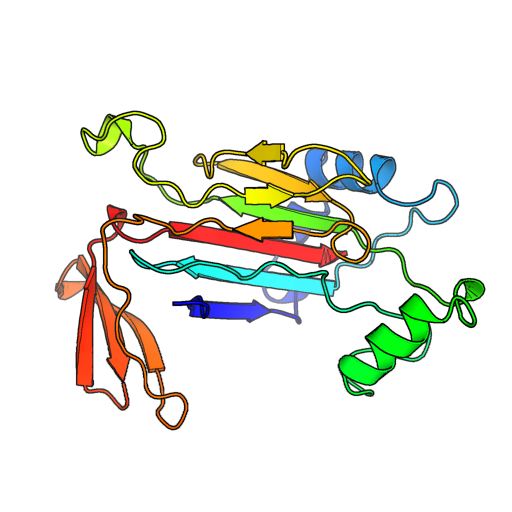89 9.415 2.900 1.00 96.50 102 TYR A CA 1
ATOM 825 C C . TYR A 1 102 ? -2.818 10.438 2.775 1.00 96.50 102 TYR A C 1
ATOM 827 O O . TYR A 1 102 ? -2.581 11.597 2.444 1.00 96.50 102 TYR A O 1
ATOM 835 N N . PHE A 1 103 ? -4.058 10.021 3.041 1.00 92.19 103 PHE A N 1
ATOM 836 C CA . PHE A 1 103 ? -5.248 10.866 2.836 1.00 92.19 103 PHE A CA 1
ATOM 837 C C . PHE A 1 103 ? -6.219 10.865 4.025 1.00 92.19 103 PHE A C 1
ATOM 839 O O . PHE A 1 103 ? -7.422 11.060 3.879 1.00 92.19 103 PHE A O 1
ATOM 846 N N . HIS A 1 104 ? -5.694 10.653 5.228 1.00 93.00 104 HIS A N 1
ATOM 847 C CA . HIS A 1 104 ? -6.445 10.846 6.468 1.00 93.00 104 HIS A CA 1
ATOM 848 C C . HIS A 1 104 ? -6.475 12.334 6.867 1.00 93.00 104 HIS A C 1
ATOM 850 O O . HIS A 1 104 ? -5.713 13.143 6.341 1.00 93.00 104 HIS A O 1
ATOM 856 N N . SER A 1 105 ? -7.404 12.711 7.747 1.00 90.94 105 SER A N 1
ATOM 857 C CA . SER A 1 105 ? -7.681 14.116 8.088 1.00 90.94 105 SER A 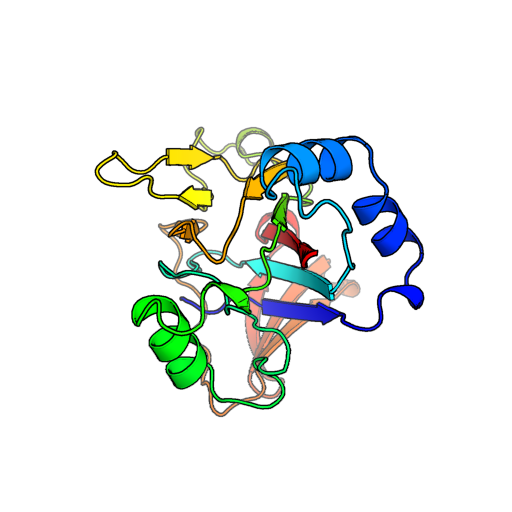CA 1
ATOM 858 C C . SER A 1 105 ? -7.028 14.599 9.383 1.00 90.94 105 SER A C 1
ATOM 860 O O . SER A 1 105 ? -7.226 15.753 9.756 1.00 90.94 105 SER A O 1
ATOM 862 N N . TRP A 1 106 ? -6.321 13.729 10.102 1.00 93.50 106 TRP A N 1
ATOM 863 C CA . TRP A 1 106 ? -5.805 14.020 11.435 1.00 93.50 106 TRP A CA 1
ATOM 864 C C . TRP A 1 106 ? -4.284 14.190 11.416 1.00 93.50 106 TRP A C 1
ATOM 866 O O . TRP A 1 106 ? -3.570 13.609 10.607 1.00 93.50 106 TRP A O 1
ATOM 876 N N . THR A 1 107 ? -3.780 15.001 12.335 1.00 93.38 107 THR A N 1
ATOM 877 C CA . THR A 1 107 ? -2.355 15.114 12.674 1.00 93.38 107 THR A CA 1
ATOM 878 C C . THR A 1 107 ? -2.144 14.702 14.127 1.00 93.38 107 THR A C 1
ATOM 880 O O . THR A 1 107 ? -3.093 14.710 14.917 1.00 93.38 107 THR A O 1
ATOM 883 N N . GLU A 1 108 ? -0.914 14.359 14.510 1.00 93.38 108 GLU A N 1
ATOM 884 C CA . GLU A 1 108 ? -0.582 14.101 15.920 1.00 93.38 108 GLU A CA 1
ATOM 885 C C . GLU A 1 108 ? -0.953 15.301 16.803 1.00 93.38 108 GLU A C 1
ATOM 887 O O . GLU A 1 108 ? -1.615 15.126 17.823 1.00 93.38 108 GLU A O 1
ATOM 892 N N . GLU A 1 109 ? -0.667 16.521 16.339 1.00 93.12 109 GLU A N 1
ATOM 893 C CA . GLU A 1 109 ? -1.075 17.767 16.997 1.00 93.12 109 GLU A CA 1
ATOM 894 C C . GLU A 1 109 ? -2.597 17.855 17.194 1.00 93.12 109 GLU A C 1
ATOM 896 O O . GLU A 1 109 ? -3.056 18.100 18.309 1.00 93.12 109 GLU A O 1
ATOM 901 N N . SER A 1 110 ? -3.396 17.588 16.151 1.00 93.00 110 SER A N 1
ATOM 902 C CA . SER A 1 110 ? -4.866 17.639 16.241 1.00 93.00 110 SER A CA 1
ATOM 903 C C . SER A 1 110 ? -5.445 16.642 17.251 1.00 93.00 110 SER A C 1
ATOM 905 O O . SER A 1 110 ? -6.562 16.826 17.731 1.00 93.00 110 SER A O 1
ATOM 907 N N . ARG A 1 111 ? -4.674 15.599 17.586 1.00 91.56 111 ARG A N 1
ATOM 908 C CA . ARG A 1 111 ? -5.022 14.556 18.556 1.00 91.56 111 ARG A CA 1
ATOM 909 C C . ARG A 1 111 ? -4.331 14.743 19.913 1.00 91.56 111 ARG A C 1
ATOM 911 O O . ARG A 1 111 ? -4.480 13.893 20.787 1.00 91.56 111 ARG A O 1
ATOM 918 N N . GLY A 1 112 ? -3.579 15.831 20.104 1.00 93.44 112 GLY A N 1
ATOM 919 C CA . GLY A 1 112 ? -2.829 16.100 21.335 1.00 93.44 112 GLY A CA 1
ATOM 920 C C . GLY A 1 112 ? -1.710 15.089 21.608 1.00 93.44 112 GLY A C 1
ATOM 921 O O . GLY A 1 112 ? -1.364 14.846 22.764 1.00 93.44 112 GLY A O 1
ATOM 922 N N . LEU A 1 113 ? -1.176 14.464 20.559 1.00 92.50 113 LEU A N 1
ATOM 923 C CA . LEU A 1 113 ? -0.122 13.461 20.633 1.00 92.50 113 LEU A CA 1
ATOM 924 C C . LEU A 1 113 ? 1.261 14.105 20.434 1.00 92.50 113 LEU A C 1
ATOM 926 O O . LEU A 1 113 ? 1.388 15.041 19.643 1.00 92.50 113 LEU A O 1
ATOM 930 N N . PRO A 1 114 ? 2.316 13.603 21.102 1.00 94.50 114 PRO A N 1
ATOM 931 C CA . PRO A 1 114 ? 3.684 14.008 20.797 1.00 94.50 114 PRO A CA 1
ATOM 932 C C . PRO A 1 114 ? 4.071 13.666 19.352 1.00 94.50 114 PRO A C 1
ATOM 934 O O . PRO A 1 114 ? 3.642 12.639 18.823 1.00 94.50 114 PRO A O 1
ATOM 937 N N . GLU A 1 115 ? 4.935 14.479 18.751 1.00 92.88 115 GLU A N 1
ATOM 938 C CA . GLU A 1 115 ? 5.469 14.231 17.409 1.00 92.88 115 GLU A CA 1
ATOM 939 C C . GLU A 1 115 ? 6.169 12.858 17.316 1.00 92.88 115 GLU A C 1
ATOM 941 O O . GLU A 1 115 ? 6.955 12.476 18.189 1.00 92.88 115 GLU A O 1
ATOM 946 N N . GLY A 1 116 ? 5.857 12.093 16.269 1.00 91.31 116 GLY A N 1
ATOM 947 C CA . GLY A 1 116 ? 6.374 10.753 15.986 1.00 91.31 116 GLY A CA 1
ATOM 948 C C . GLY A 1 116 ? 5.775 9.627 16.839 1.00 91.31 116 GLY A C 1
ATOM 949 O O . GLY A 1 116 ? 6.114 8.457 16.641 1.00 91.31 116 GLY A O 1
ATOM 950 N N . SER A 1 117 ? 4.892 9.933 17.792 1.00 94.31 117 SER A N 1
ATOM 951 C CA . SER A 1 117 ? 4.319 8.939 18.713 1.00 94.31 117 SER A CA 1
ATOM 952 C C . SER A 1 117 ? 3.266 8.025 18.072 1.00 94.31 117 SER A C 1
ATOM 954 O O . SER A 1 117 ? 3.082 6.887 18.518 1.00 94.31 117 SER A O 1
ATOM 956 N N . ALA A 1 118 ? 2.601 8.476 17.006 1.00 94.50 118 ALA A N 1
ATOM 957 C CA . ALA A 1 118 ? 1.672 7.667 16.227 1.00 94.50 118 ALA A CA 1
ATOM 958 C C . ALA A 1 118 ? 2.391 6.602 15.389 1.00 94.50 118 ALA A C 1
ATOM 960 O O . ALA A 1 118 ? 1.778 5.594 15.034 1.00 94.50 118 ALA A O 1
ATOM 961 N N . GLY A 1 119 ? 3.684 6.778 15.103 1.00 95.25 119 GLY A N 1
ATOM 962 C CA . GLY A 1 119 ? 4.470 5.853 14.292 1.00 95.25 119 GLY A CA 1
ATOM 963 C C . GLY A 1 119 ? 3.863 5.612 12.907 1.00 95.25 119 GLY A C 1
ATOM 964 O O . GLY A 1 119 ? 3.204 6.467 12.315 1.00 95.25 119 GLY A O 1
ATOM 965 N N . GLY A 1 120 ? 4.067 4.408 12.374 1.00 94.50 120 GLY A N 1
ATOM 966 C CA . GLY A 1 120 ? 3.552 4.054 11.055 1.00 94.50 120 GLY A CA 1
ATOM 967 C C . GLY A 1 120 ? 4.326 4.674 9.890 1.00 94.50 120 GLY A C 1
ATOM 968 O O . GLY A 1 120 ? 3.825 4.654 8.768 1.00 94.50 120 GLY A O 1
ATOM 969 N N . GLU A 1 121 ? 5.519 5.207 10.131 1.00 96.38 121 GLU A N 1
ATOM 970 C CA . GLU A 1 121 ? 6.374 5.787 9.100 1.00 96.38 121 GLU A CA 1
ATOM 971 C C . GLU A 1 121 ? 6.597 4.802 7.950 1.00 96.38 121 GLU A C 1
ATOM 973 O O . GLU A 1 121 ? 6.733 3.588 8.158 1.00 96.38 121 GLU A O 1
ATOM 978 N N . TYR A 1 122 ? 6.657 5.339 6.734 1.00 96.19 122 TYR A N 1
ATOM 979 C CA . TYR A 1 122 ? 7.127 4.587 5.583 1.00 96.19 122 TYR A CA 1
ATOM 980 C C . TYR A 1 122 ? 8.642 4.446 5.696 1.00 96.19 122 TYR A C 1
ATOM 982 O O . TYR A 1 122 ? 9.348 5.449 5.815 1.00 96.19 122 TYR A O 1
ATOM 990 N N . VAL A 1 123 ? 9.139 3.212 5.685 1.00 95.94 123 VAL A N 1
ATOM 991 C CA . VAL A 1 123 ? 10.561 2.919 5.874 1.00 95.94 123 VAL A CA 1
ATOM 992 C C . VAL A 1 123 ? 11.106 2.264 4.621 1.00 95.94 123 VAL A C 1
ATOM 994 O O . VAL A 1 123 ? 10.539 1.279 4.157 1.00 95.94 123 VAL A O 1
ATOM 997 N N . PHE A 1 124 ? 12.219 2.763 4.094 1.00 95.19 124 PHE A N 1
ATOM 998 C CA . PHE A 1 124 ? 12.921 2.120 2.987 1.00 95.19 124 PHE A CA 1
ATOM 999 C C . PHE A 1 124 ? 14.423 2.049 3.225 1.00 95.19 124 PHE A C 1
ATOM 1001 O O . PHE A 1 124 ? 14.993 2.803 4.014 1.00 95.19 124 PHE A O 1
ATOM 1008 N N . TYR A 1 125 ? 15.045 1.083 2.559 1.00 93.50 125 TYR A N 1
ATOM 1009 C CA . TYR A 1 125 ? 16.431 0.706 2.775 1.00 93.50 125 TYR A CA 1
ATOM 1010 C C . TYR A 1 125 ? 17.199 0.846 1.468 1.00 93.50 125 TYR A C 1
ATOM 1012 O O . TYR A 1 125 ? 16.933 0.139 0.494 1.00 93.50 125 TYR A O 1
ATOM 1020 N N . GLU A 1 126 ? 18.168 1.753 1.463 1.00 87.38 126 GLU A N 1
ATOM 1021 C CA . GLU A 1 126 ? 19.172 1.817 0.410 1.00 87.38 126 GLU A CA 1
ATOM 1022 C C . GLU A 1 126 ? 20.252 0.755 0.640 1.00 87.38 126 GLU A C 1
ATOM 1024 O O . GLU A 1 126 ? 20.447 0.255 1.754 1.00 87.38 126 GLU A O 1
ATOM 1029 N N . LEU A 1 127 ? 20.973 0.396 -0.423 1.00 82.94 127 LEU A N 1
ATOM 1030 C CA . LEU A 1 127 ? 22.021 -0.614 -0.349 1.00 82.94 127 LEU A CA 1
ATOM 1031 C C . LEU A 1 127 ? 23.101 -0.182 0.659 1.00 82.94 127 LEU A C 1
ATOM 1033 O O . LEU A 1 127 ? 23.811 0.794 0.435 1.00 82.94 127 LEU A O 1
ATOM 1037 N N . ASN A 1 128 ? 23.243 -0.942 1.748 1.00 83.25 128 ASN A N 1
ATOM 1038 C CA . ASN A 1 128 ? 24.201 -0.700 2.837 1.00 83.25 128 ASN A CA 1
ATOM 1039 C C . ASN A 1 128 ? 24.018 0.634 3.599 1.00 83.25 128 ASN A C 1
ATOM 1041 O O . ASN A 1 128 ? 24.942 1.065 4.289 1.00 83.25 128 ASN A O 1
ATOM 1045 N N . GLY A 1 129 ? 22.851 1.280 3.499 1.00 85.75 129 GLY A N 1
ATOM 1046 C CA . GLY A 1 129 ? 22.524 2.509 4.231 1.00 85.75 129 GLY A CA 1
ATOM 1047 C C . GLY A 1 129 ? 21.684 2.265 5.495 1.00 85.75 129 GLY A C 1
ATOM 1048 O O . GLY A 1 129 ? 21.096 1.190 5.655 1.00 85.75 129 GLY A O 1
ATOM 1049 N N . PRO A 1 130 ? 21.591 3.249 6.412 1.00 91.38 130 PRO A N 1
ATOM 1050 C CA . PRO A 1 130 ? 20.578 3.217 7.463 1.00 91.38 130 PRO A CA 1
ATOM 1051 C C . PRO A 1 130 ? 19.164 3.303 6.853 1.00 91.38 130 PRO A C 1
ATOM 1053 O O . PRO A 1 130 ? 19.003 3.827 5.751 1.00 91.38 130 PRO A O 1
ATOM 1056 N N . PRO A 1 131 ? 18.120 2.826 7.558 1.00 92.94 131 PRO A N 1
ATOM 1057 C CA . PRO A 1 131 ? 16.747 2.998 7.100 1.00 92.94 131 PRO A CA 1
ATOM 1058 C C . PRO A 1 131 ? 16.384 4.480 6.999 1.00 92.94 131 PRO A C 1
ATOM 1060 O O . PRO A 1 131 ? 16.543 5.230 7.966 1.00 92.94 131 PRO A O 1
ATOM 1063 N N . LEU A 1 132 ? 15.824 4.869 5.859 1.00 94.38 132 LEU A N 1
ATOM 1064 C CA . LEU A 1 132 ? 15.195 6.168 5.662 1.00 94.38 132 LEU A CA 1
ATOM 1065 C C . LEU A 1 132 ? 13.727 6.078 6.069 1.00 94.38 132 LEU A C 1
ATOM 1067 O O . LEU A 1 132 ? 13.074 5.056 5.850 1.00 94.38 132 LEU A O 1
ATOM 1071 N N . ARG A 1 133 ? 13.220 7.134 6.707 1.00 94.81 133 ARG A N 1
ATOM 1072 C CA . ARG A 1 133 ? 11.868 7.183 7.271 1.00 94.81 133 ARG A CA 1
ATOM 1073 C C . ARG A 1 133 ? 11.147 8.417 6.775 1.00 94.81 133 ARG A C 1
ATOM 1075 O O . ARG A 1 133 ? 11.687 9.514 6.870 1.00 94.81 133 ARG A O 1
ATOM 1082 N N . HIS A 1 134 ? 9.919 8.227 6.318 1.00 94.94 134 HIS A N 1
ATOM 1083 C CA . HIS A 1 134 ? 9.018 9.320 5.987 1.00 94.94 134 HIS A CA 1
ATOM 1084 C C . HIS A 1 134 ? 7.758 9.241 6.850 1.00 94.94 134 HIS A C 1
ATOM 1086 O O . HIS A 1 134 ? 7.111 8.184 6.875 1.00 94.94 134 HIS A O 1
ATOM 1092 N N . PRO A 1 135 ? 7.409 10.326 7.563 1.00 94.56 135 PRO A N 1
ATOM 1093 C CA . PRO A 1 135 ? 6.192 10.370 8.357 1.00 94.56 135 PRO A CA 1
ATOM 1094 C C . PRO A 1 135 ? 4.954 10.224 7.456 1.00 94.56 135 PRO A C 1
ATOM 1096 O O . PRO A 1 135 ? 4.967 10.658 6.299 1.00 94.56 135 PRO A O 1
ATOM 1099 N N . PRO A 1 136 ? 3.879 9.587 7.950 1.00 94.75 136 PRO A N 1
ATOM 1100 C CA . PRO A 1 136 ? 2.668 9.357 7.178 1.00 94.75 136 PRO A CA 1
ATOM 1101 C C . PRO A 1 136 ? 1.735 10.580 7.189 1.00 94.75 136 PRO A C 1
ATOM 1103 O O . PRO A 1 136 ? 0.551 10.458 7.515 1.00 94.75 136 PRO A O 1
ATOM 1106 N N . ASP A 1 137 ? 2.267 11.758 6.868 1.00 93.94 137 ASP A N 1
ATOM 1107 C CA . ASP A 1 137 ? 1.551 13.029 6.994 1.00 93.94 137 ASP A CA 1
ATOM 1108 C C . ASP A 1 137 ? 0.372 13.137 6.015 1.00 93.94 137 ASP A C 1
ATOM 1110 O O . ASP A 1 137 ? 0.492 12.711 4.861 1.00 93.94 137 ASP A O 1
ATOM 1114 N N . PRO A 1 138 ? -0.759 13.751 6.416 1.00 93.62 138 PRO A N 1
ATOM 1115 C CA . PRO A 1 138 ? -1.864 14.043 5.508 1.00 93.62 138 PRO A CA 1
ATOM 1116 C C . PRO A 1 138 ? -1.401 14.761 4.239 1.00 93.62 138 PRO A C 1
ATOM 1118 O O . PRO A 1 138 ? -0.758 15.810 4.308 1.00 93.62 138 PRO A O 1
ATOM 1121 N N . ARG A 1 139 ? -1.794 14.239 3.071 1.00 91.88 139 ARG A N 1
ATOM 1122 C CA . ARG A 1 139 ? -1.405 14.732 1.734 1.00 91.88 139 ARG A CA 1
ATOM 1123 C C . ARG A 1 139 ? 0.092 14.590 1.422 1.00 91.88 139 ARG A C 1
ATOM 1125 O O . ARG A 1 139 ? 0.541 15.088 0.393 1.00 91.88 139 ARG A O 1
ATOM 1132 N N . GLY A 1 140 ? 0.851 13.902 2.271 1.00 93.88 140 GLY A N 1
ATOM 1133 C CA . GLY A 1 140 ? 2.211 13.467 1.986 1.00 93.88 140 GLY A CA 1
ATOM 1134 C C . GLY A 1 140 ? 2.224 12.210 1.118 1.00 93.88 140 GLY A C 1
ATOM 1135 O O . GLY A 1 140 ? 1.303 11.387 1.172 1.00 93.88 140 GLY A O 1
ATOM 1136 N N . ALA A 1 141 ? 3.281 12.052 0.322 1.00 95.25 141 ALA A N 1
ATOM 1137 C CA . ALA A 1 141 ? 3.469 10.893 -0.538 1.00 95.25 141 ALA A CA 1
ATOM 1138 C C . ALA A 1 141 ? 4.944 10.498 -0.669 1.00 95.25 141 ALA A C 1
ATOM 1140 O O . ALA A 1 141 ? 5.836 11.344 -0.618 1.00 95.25 141 ALA A O 1
ATOM 1141 N N . VAL A 1 142 ? 5.185 9.207 -0.890 1.00 95.62 142 VAL A N 1
ATOM 1142 C CA . VAL A 1 142 ? 6.496 8.636 -1.218 1.00 95.62 142 VAL A CA 1
ATOM 1143 C C . VAL A 1 142 ? 6.365 7.876 -2.527 1.00 95.62 142 VAL A C 1
ATOM 1145 O O . VAL A 1 142 ? 5.475 7.039 -2.658 1.00 95.62 142 VAL A O 1
ATOM 1148 N N . SER A 1 143 ? 7.252 8.158 -3.483 1.00 95.94 143 SER A N 1
ATOM 1149 C CA . SER A 1 143 ? 7.320 7.445 -4.762 1.00 95.94 143 SER A CA 1
ATOM 1150 C C . SER A 1 143 ? 8.657 6.731 -4.902 1.00 95.94 143 SER A C 1
ATOM 1152 O O . SER A 1 143 ? 9.699 7.331 -4.645 1.00 95.94 143 SER A O 1
ATOM 1154 N N . LEU A 1 144 ? 8.632 5.462 -5.306 1.00 95.12 144 LEU A N 1
ATOM 1155 C CA . LEU A 1 144 ? 9.830 4.652 -5.530 1.00 95.12 144 LEU A CA 1
ATOM 1156 C C . LEU A 1 144 ? 9.571 3.516 -6.526 1.00 95.12 144 LEU A C 1
ATOM 1158 O O . LEU A 1 144 ? 8.426 3.220 -6.866 1.00 95.12 144 LEU A O 1
ATOM 1162 N N . ASP A 1 145 ? 10.635 2.847 -6.970 1.00 94.56 145 ASP A N 1
ATOM 1163 C CA . ASP A 1 145 ? 10.507 1.548 -7.634 1.00 94.56 145 ASP A CA 1
ATOM 1164 C C . ASP A 1 145 ? 10.411 0.447 -6.570 1.00 94.56 145 ASP A C 1
ATOM 1166 O O . ASP A 1 145 ? 11.416 -0.039 -6.037 1.00 94.56 145 ASP A O 1
ATOM 1170 N N . GLY A 1 146 ? 9.176 0.061 -6.247 1.00 92.88 146 GLY A N 1
ATOM 1171 C CA . GLY A 1 146 ? 8.880 -0.910 -5.191 1.00 92.88 146 GLY A CA 1
ATOM 1172 C C . GLY A 1 146 ? 9.449 -2.296 -5.458 1.00 92.88 146 GLY A C 1
ATOM 1173 O O . GLY A 1 146 ? 9.621 -3.085 -4.531 1.00 92.88 146 GLY A O 1
ATOM 1174 N N . THR A 1 147 ? 9.795 -2.594 -6.709 1.00 93.12 147 THR A N 1
ATOM 1175 C CA . THR A 1 147 ? 10.360 -3.887 -7.097 1.00 93.12 147 THR A CA 1
ATOM 1176 C C . THR A 1 147 ? 11.864 -3.987 -6.865 1.00 93.12 147 THR A C 1
ATOM 1178 O O . THR A 1 147 ? 12.421 -5.083 -6.910 1.00 93.12 147 THR A O 1
ATOM 1181 N N . LYS A 1 148 ? 12.522 -2.852 -6.604 1.00 91.75 148 LYS A N 1
ATOM 1182 C CA . LYS A 1 148 ? 13.975 -2.759 -6.400 1.00 91.75 148 LYS A CA 1
ATOM 1183 C C . LYS A 1 148 ? 14.354 -2.254 -5.017 1.00 91.75 148 LYS A C 1
ATOM 1185 O O . LYS A 1 148 ? 15.447 -2.554 -4.545 1.00 91.75 148 LYS A O 1
ATOM 1190 N N . VAL A 1 149 ? 13.476 -1.487 -4.377 1.00 92.88 149 VAL A N 1
ATOM 1191 C CA . VAL A 1 149 ? 13.728 -0.906 -3.058 1.00 92.88 149 VAL A CA 1
ATOM 1192 C C . VAL A 1 149 ? 13.040 -1.746 -1.993 1.00 92.88 149 VAL A C 1
ATOM 1194 O O . VAL A 1 149 ? 11.822 -1.908 -2.013 1.00 92.88 149 VAL A O 1
ATOM 1197 N N . VAL A 1 150 ? 13.813 -2.253 -1.033 1.00 93.94 150 VAL A N 1
ATOM 1198 C CA . VAL A 1 150 ? 13.261 -2.916 0.153 1.00 93.94 150 VAL A CA 1
ATOM 1199 C C . VAL A 1 150 ? 12.579 -1.867 1.023 1.00 93.94 150 VAL A C 1
ATOM 1201 O O . VAL A 1 150 ? 13.185 -0.846 1.356 1.00 93.94 150 VAL A O 1
ATOM 1204 N N . HIS A 1 151 ? 11.332 -2.114 1.407 1.00 95.38 151 HIS A N 1
ATOM 1205 C CA . HIS A 1 151 ? 10.538 -1.162 2.174 1.00 95.38 151 HIS A CA 1
ATOM 1206 C C . HIS A 1 151 ? 9.536 -1.840 3.116 1.00 95.38 151 HIS A C 1
ATOM 1208 O O . HIS A 1 151 ? 9.290 -3.044 3.049 1.00 95.38 151 HIS A O 1
ATOM 1214 N N . ALA A 1 152 ? 9.004 -1.063 4.054 1.00 95.06 152 ALA A N 1
ATOM 1215 C CA . ALA A 1 152 ? 8.070 -1.477 5.091 1.00 95.06 152 ALA A CA 1
ATOM 1216 C C . ALA A 1 152 ? 7.207 -0.285 5.537 1.00 95.06 152 ALA A C 1
ATOM 1218 O O . ALA A 1 152 ? 7.482 0.866 5.197 1.00 95.06 152 ALA A O 1
ATOM 1219 N N . ALA A 1 153 ? 6.209 -0.557 6.376 1.00 94.62 153 ALA A N 1
ATOM 1220 C CA . ALA A 1 153 ? 5.566 0.474 7.182 1.00 94.62 153 ALA A CA 1
ATOM 1221 C C . ALA A 1 153 ? 5.698 0.097 8.655 1.00 94.62 153 ALA A C 1
ATOM 1223 O O . ALA A 1 153 ? 5.314 -1.012 9.047 1.00 94.62 153 ALA A O 1
ATOM 1224 N N . ASN A 1 154 ? 6.208 1.016 9.474 1.00 95.50 154 ASN A N 1
ATOM 1225 C CA . ASN A 1 154 ? 6.298 0.810 10.916 1.00 95.50 154 ASN A CA 1
ATOM 1226 C C . ASN A 1 154 ? 4.922 0.531 11.533 1.00 95.50 154 ASN A C 1
ATOM 1228 O O . ASN A 1 154 ? 3.871 0.686 10.906 1.00 95.50 154 ASN A O 1
ATOM 1232 N N . THR A 1 155 ? 4.920 0.092 12.791 1.00 95.94 155 THR A N 1
ATOM 1233 C CA . THR A 1 155 ? 3.658 -0.127 13.499 1.00 95.94 155 THR A CA 1
ATOM 1234 C C . THR A 1 155 ? 2.964 1.211 13.727 1.00 95.94 155 THR A C 1
ATOM 1236 O O . THR A 1 155 ? 3.525 2.094 14.370 1.00 95.94 155 THR A O 1
ATOM 1239 N N . PHE A 1 156 ? 1.745 1.338 13.214 1.00 96.12 156 PHE A N 1
ATOM 1240 C CA . PHE A 1 156 ? 0.853 2.452 13.503 1.00 96.12 156 PHE A CA 1
ATOM 1241 C C . PHE A 1 156 ? 0.315 2.295 14.928 1.00 96.12 156 PHE A C 1
ATOM 1243 O O . PHE A 1 156 ? -0.219 1.241 15.258 1.00 96.12 156 PHE A O 1
ATOM 1250 N N . PHE A 1 157 ? 0.492 3.299 15.781 1.00 95.50 157 PHE A N 1
ATOM 1251 C CA . PHE A 1 157 ? 0.272 3.251 17.227 1.00 95.50 157 PHE A CA 1
ATOM 1252 C C . PHE A 1 157 ? 0.901 2.011 17.883 1.00 95.50 157 PHE A C 1
ATOM 1254 O O . PHE A 1 157 ? 0.185 1.088 18.279 1.00 95.50 157 PHE A O 1
ATOM 1261 N N . PRO A 1 158 ? 2.240 1.961 18.030 1.00 93.88 158 PRO A N 1
ATOM 1262 C CA . PRO A 1 158 ? 2.960 0.766 18.483 1.00 93.88 158 PRO A CA 1
ATOM 1263 C C . PRO A 1 158 ? 2.584 0.281 19.894 1.00 93.88 158 PRO A C 1
ATOM 1265 O O . PRO A 1 158 ? 2.763 -0.898 20.194 1.00 93.88 158 PRO A O 1
ATOM 1268 N N . GLY A 1 159 ? 2.031 1.152 20.747 1.00 92.94 159 GLY A N 1
ATOM 1269 C CA . GLY A 1 159 ? 1.490 0.773 22.060 1.00 92.94 159 GLY A CA 1
ATOM 1270 C C . GLY A 1 159 ? 0.143 0.039 22.004 1.00 92.94 159 GLY A C 1
ATOM 1271 O O . GLY A 1 159 ? -0.282 -0.545 22.999 1.00 92.94 159 GLY A O 1
ATOM 1272 N N . SER A 1 160 ? -0.527 0.040 20.850 1.00 94.44 160 SER A N 1
ATOM 1273 C CA . SER A 1 160 ? -1.832 -0.591 20.659 1.00 94.44 160 SER A CA 1
ATOM 1274 C C . SER A 1 160 ? -1.707 -2.029 20.167 1.00 94.44 160 SER A C 1
ATOM 1276 O O . SER A 1 160 ? -0.818 -2.391 19.393 1.00 94.44 160 SER A O 1
ATOM 1278 N N . LYS A 1 161 ? -2.652 -2.877 20.576 1.00 92.75 161 LYS A N 1
ATOM 1279 C CA . LYS A 1 161 ? -2.764 -4.245 20.068 1.00 92.75 161 LYS A CA 1
ATOM 1280 C C . LYS A 1 161 ? -3.764 -4.279 18.914 1.00 92.75 161 LYS A C 1
ATOM 1282 O O . LYS A 1 161 ? -4.946 -4.032 19.122 1.00 92.75 161 LYS A O 1
ATOM 1287 N N . ALA A 1 162 ? -3.298 -4.665 17.725 1.00 93.06 162 ALA A N 1
ATOM 1288 C CA . ALA A 1 162 ? -4.187 -4.934 16.594 1.00 93.06 162 ALA A CA 1
ATOM 1289 C C . ALA A 1 162 ? -5.230 -6.017 16.934 1.00 93.06 162 ALA A C 1
ATOM 1291 O O . ALA A 1 162 ? -4.904 -6.956 17.679 1.00 93.06 162 ALA A O 1
ATOM 1292 N N . PRO A 1 163 ? -6.435 -5.953 16.338 1.00 93.31 163 PRO A N 1
ATOM 1293 C CA . PRO A 1 163 ? -7.461 -6.964 16.538 1.00 93.31 163 PRO A CA 1
ATOM 1294 C C . PRO A 1 163 ? -6.949 -8.330 16.070 1.00 93.31 163 PRO A C 1
ATOM 1296 O O . PRO A 1 163 ? -6.192 -8.444 15.097 1.00 93.31 163 PRO A O 1
ATOM 1299 N N . THR A 1 164 ? -7.335 -9.379 16.797 1.00 92.19 164 THR A N 1
ATOM 1300 C CA . THR A 1 164 ? -7.001 -10.755 16.414 1.00 92.19 164 THR A CA 1
ATOM 1301 C C . THR A 1 164 ? -8.032 -11.217 15.399 1.00 92.19 164 THR A C 1
ATOM 1303 O O . THR A 1 164 ? -9.205 -11.327 15.729 1.00 92.19 164 THR A O 1
ATOM 1306 N N . MET A 1 165 ? -7.588 -11.454 14.169 1.00 91.75 165 MET A N 1
ATOM 1307 C CA . MET A 1 165 ? -8.433 -11.880 13.057 1.00 91.75 165 MET A CA 1
ATOM 1308 C C . MET A 1 165 ? -8.036 -13.291 12.641 1.00 91.75 165 MET A C 1
ATOM 1310 O O . MET A 1 165 ? -6.862 -13.549 12.359 1.00 91.75 165 MET A O 1
ATOM 1314 N N . ASP A 1 166 ? -9.008 -14.195 12.615 1.00 90.69 166 ASP A N 1
ATOM 1315 C CA . ASP A 1 166 ? -8.819 -15.546 12.102 1.00 90.69 166 ASP A CA 1
ATOM 1316 C C . ASP A 1 166 ? -8.808 -15.502 10.572 1.00 90.69 166 ASP A C 1
ATOM 1318 O O . ASP A 1 166 ? -9.767 -15.053 9.948 1.00 90.69 166 ASP A O 1
ATOM 1322 N N . LYS A 1 167 ? -7.720 -15.975 9.959 1.00 89.56 167 LYS A N 1
ATOM 1323 C CA . LYS A 1 167 ? -7.547 -15.967 8.499 1.00 89.56 167 LYS A CA 1
ATOM 1324 C C . LYS A 1 167 ? -8.544 -16.866 7.762 1.00 89.56 167 LYS A C 1
ATOM 1326 O O . LYS A 1 167 ? -8.691 -16.707 6.556 1.00 89.56 167 LYS A O 1
ATOM 1331 N N . SER A 1 168 ? -9.176 -17.812 8.456 1.00 94.06 168 SER A N 1
ATOM 1332 C CA . SER A 1 168 ? -10.209 -18.686 7.889 1.00 94.06 168 SER A CA 1
ATOM 1333 C C . SER A 1 168 ? -11.596 -18.038 7.837 1.00 94.06 168 SER A C 1
ATOM 1335 O O . SER A 1 168 ? -12.477 -18.559 7.157 1.00 94.06 168 SER A O 1
ATOM 1337 N N . LYS A 1 169 ? -11.781 -16.896 8.514 1.00 95.12 169 LYS A N 1
ATOM 1338 C CA . LYS A 1 169 ? -13.049 -16.166 8.602 1.00 95.12 169 LYS A CA 1
ATOM 1339 C C . LYS A 1 169 ? -13.108 -14.978 7.652 1.00 95.12 169 LYS A C 1
ATOM 1341 O O . LYS A 1 169 ? -12.082 -14.439 7.224 1.00 95.12 169 LYS A O 1
ATOM 1346 N N . HIS A 1 170 ? -14.320 -14.516 7.363 1.00 94.50 170 HIS A N 1
ATOM 1347 C CA . HIS A 1 170 ? -14.529 -13.302 6.592 1.00 94.50 170 HIS A CA 1
ATOM 1348 C C . HIS A 1 170 ? -14.330 -12.069 7.481 1.00 94.50 170 HIS A C 1
ATOM 1350 O O . HIS A 1 170 ? -15.212 -11.689 8.251 1.00 94.50 170 HIS A O 1
ATOM 1356 N N . ASN A 1 171 ? -13.152 -11.449 7.382 1.00 95.06 171 ASN A N 1
ATOM 1357 C CA . ASN A 1 171 ? -12.818 -10.248 8.143 1.00 95.06 171 ASN A CA 1
ATOM 1358 C C . ASN A 1 171 ? -13.029 -8.994 7.293 1.00 95.06 171 ASN A C 1
ATOM 1360 O O . ASN A 1 171 ? -12.548 -8.930 6.160 1.00 95.06 171 ASN A O 1
ATOM 1364 N N . LYS A 1 172 ? -13.702 -7.982 7.845 1.00 96.06 172 LYS A N 1
ATOM 1365 C CA . LYS A 1 172 ? -14.035 -6.750 7.118 1.00 96.06 172 LYS A CA 1
ATOM 1366 C C . LYS A 1 172 ? -13.953 -5.524 8.017 1.00 96.06 172 LYS A C 1
ATOM 1368 O O . LYS A 1 172 ? -14.412 -5.566 9.155 1.00 96.06 172 LYS A O 1
ATOM 1373 N N . LEU A 1 173 ? -13.438 -4.425 7.471 1.00 96.56 173 LEU A N 1
ATOM 1374 C CA . LEU A 1 173 ? -13.545 -3.085 8.043 1.00 96.56 173 LEU A CA 1
ATOM 1375 C C . LEU A 1 173 ? -14.682 -2.336 7.332 1.00 96.56 173 LEU A C 1
ATOM 1377 O O . LEU A 1 173 ? -14.674 -2.244 6.106 1.00 96.56 173 LEU A O 1
ATOM 1381 N N . THR A 1 174 ? -15.668 -1.833 8.075 1.00 97.19 174 THR A N 1
ATOM 1382 C CA . THR A 1 174 ? -16.838 -1.132 7.509 1.00 97.19 174 THR A CA 1
ATOM 1383 C C . THR A 1 174 ? -17.130 0.142 8.291 1.00 97.19 174 THR A C 1
ATOM 1385 O O . THR A 1 174 ? -17.069 0.129 9.516 1.00 97.19 174 THR A O 1
ATOM 1388 N N . TRP A 1 175 ? -17.453 1.231 7.596 1.00 96.69 175 TRP A N 1
ATOM 1389 C CA . TRP A 1 175 ? -17.967 2.447 8.225 1.00 96.69 175 TRP A CA 1
ATOM 1390 C C . TRP A 1 175 ? -19.441 2.271 8.588 1.00 96.69 175 TRP A C 1
ATOM 1392 O O . TRP A 1 175 ? -20.224 1.822 7.751 1.00 96.69 175 TRP A O 1
ATOM 1402 N N . VAL A 1 176 ? -19.804 2.642 9.813 1.00 97.69 176 VAL A N 1
ATOM 1403 C CA . VAL A 1 176 ? -21.161 2.571 10.364 1.00 97.69 176 VAL A CA 1
ATOM 1404 C C . VAL A 1 176 ? -21.635 4.007 10.635 1.00 97.69 176 VAL A C 1
ATOM 1406 O O . VAL A 1 176 ? -21.291 4.570 11.680 1.00 97.69 176 VAL A O 1
ATOM 1409 N N . PRO A 1 177 ? -22.351 4.648 9.684 1.00 96.12 177 PRO A N 1
ATOM 1410 C CA . PRO A 1 177 ? -22.682 6.074 9.742 1.00 96.12 177 PRO A CA 1
ATOM 1411 C C . PRO A 1 177 ? -23.465 6.496 10.986 1.00 96.12 177 PRO A C 1
ATOM 1413 O O . PRO A 1 177 ? -23.209 7.564 11.531 1.00 96.12 177 PRO A O 1
ATOM 1416 N N . GLU A 1 178 ? -24.396 5.662 11.439 1.00 96.94 178 GLU A N 1
ATOM 1417 C CA . GLU A 1 178 ? -25.247 5.906 12.604 1.00 96.94 178 GLU A CA 1
ATOM 1418 C C . GLU A 1 178 ? -24.463 5.965 13.922 1.00 96.94 178 GLU A C 1
ATOM 1420 O O . GLU A 1 178 ? -24.874 6.659 14.849 1.00 96.94 178 GLU A O 1
ATOM 1425 N N . GLU A 1 179 ? -23.322 5.276 13.995 1.00 96.56 179 GLU A N 1
ATOM 1426 C CA . GLU A 1 179 ? -22.418 5.305 15.149 1.00 96.56 179 GLU A CA 1
ATOM 1427 C C . GLU A 1 179 ? -21.251 6.280 14.957 1.00 96.56 179 GLU A C 1
ATOM 1429 O O . GLU A 1 179 ? -20.547 6.586 15.918 1.00 96.56 179 GLU A O 1
ATOM 1434 N N . GLY A 1 180 ? -21.009 6.739 13.726 1.00 96.25 180 GLY A N 1
ATOM 1435 C CA . GLY A 1 180 ? -19.823 7.520 13.387 1.00 96.25 180 GLY A CA 1
ATOM 1436 C C . GLY A 1 180 ? -18.518 6.750 13.617 1.00 96.25 180 GLY A C 1
ATOM 1437 O O . GLY A 1 180 ? -17.512 7.356 13.984 1.00 96.25 180 GLY A O 1
ATOM 1438 N N . LYS A 1 181 ? -18.529 5.421 13.440 1.00 97.81 181 LYS A N 1
ATOM 1439 C CA . LYS A 1 181 ? -17.394 4.542 13.760 1.00 97.81 181 LYS A CA 1
ATOM 1440 C C . LYS A 1 181 ? -17.075 3.555 12.645 1.00 97.81 181 LYS A C 1
ATOM 1442 O O . LYS A 1 181 ? -17.945 3.086 11.915 1.00 97.81 181 LYS A O 1
ATOM 1447 N N . TRP A 1 182 ? -15.808 3.168 12.570 1.00 97.62 182 TRP A N 1
ATOM 1448 C CA . TRP A 1 182 ? -15.343 2.019 11.806 1.00 97.62 182 TRP A CA 1
ATOM 1449 C C . TRP A 1 182 ? -15.461 0.751 12.644 1.00 97.62 182 TRP A C 1
ATOM 1451 O O . TRP A 1 182 ? -14.968 0.694 13.768 1.00 97.62 182 TRP A O 1
ATOM 1461 N N . HIS A 1 183 ? -16.085 -0.286 12.099 1.00 98.00 183 HIS A N 1
ATOM 1462 C CA . HIS A 1 183 ? -16.213 -1.595 12.731 1.00 98.00 183 HIS A CA 1
ATOM 1463 C C . HIS A 1 183 ? -15.315 -2.600 12.024 1.00 98.00 183 HIS A C 1
ATOM 1465 O O . HIS A 1 183 ? -15.404 -2.773 10.807 1.00 98.00 183 HIS A O 1
ATOM 1471 N N . VAL A 1 184 ? -14.483 -3.300 12.794 1.00 97.31 184 VAL A N 1
ATOM 1472 C CA . VAL A 1 184 ? -13.848 -4.536 12.334 1.00 97.31 184 VAL A CA 1
ATOM 1473 C C . VAL A 1 184 ? -14.752 -5.691 12.719 1.00 97.31 184 VAL A C 1
ATOM 1475 O O . VAL A 1 184 ? -15.062 -5.877 13.896 1.00 97.31 184 VAL A O 1
ATOM 1478 N N . THR A 1 185 ? -15.138 -6.479 11.726 1.00 97.25 185 THR A N 1
ATOM 1479 C CA . THR A 1 185 ? -15.988 -7.657 11.892 1.00 97.25 185 THR A CA 1
ATOM 1480 C C . THR A 1 185 ? -15.256 -8.928 11.489 1.00 97.25 185 THR A C 1
ATOM 1482 O O . THR A 1 185 ? -14.383 -8.880 10.622 1.00 97.25 185 THR A O 1
ATOM 1485 N N . SER A 1 186 ? -15.618 -10.051 12.107 1.00 96.50 186 SER A N 1
ATOM 1486 C CA . SER A 1 186 ? -15.191 -11.404 11.741 1.00 96.50 186 SER A CA 1
ATOM 1487 C C . SER A 1 186 ? -16.432 -12.294 11.672 1.00 96.50 186 SER A C 1
ATOM 1489 O O . SER A 1 186 ? -17.113 -12.462 12.679 1.00 96.50 186 SER A O 1
ATOM 1491 N N . ASP A 1 187 ? -16.788 -12.782 10.480 1.00 95.94 187 ASP A N 1
ATOM 1492 C CA . ASP A 1 187 ? -18.061 -13.483 10.206 1.00 95.94 187 ASP A CA 1
ATOM 1493 C C . ASP A 1 187 ? -19.306 -12.725 10.720 1.00 95.94 187 ASP A C 1
ATOM 1495 O O . ASP A 1 187 ? -20.280 -13.310 11.188 1.00 95.94 187 ASP A O 1
ATOM 1499 N N . GLY A 1 188 ? -19.269 -11.391 10.638 1.00 95.38 188 GLY A N 1
ATOM 1500 C CA . GLY A 1 188 ? -20.352 -10.504 11.076 1.00 95.38 188 GLY A CA 1
ATOM 1501 C C . GLY A 1 188 ? -20.315 -10.105 12.556 1.00 95.38 188 GLY A C 1
ATOM 1502 O O . GLY A 1 188 ? -21.003 -9.160 12.933 1.00 95.38 188 GLY A O 1
ATOM 1503 N N . GLU A 1 189 ? -19.486 -10.739 13.390 1.00 96.88 189 GLU A N 1
ATOM 1504 C CA . GLU A 1 189 ? -19.294 -10.326 14.784 1.00 96.88 189 GLU A CA 1
ATOM 1505 C C . GLU A 1 189 ? -18.327 -9.141 14.866 1.00 96.88 189 GLU A C 1
ATOM 1507 O O . GLU A 1 189 ? -17.226 -9.198 14.319 1.00 96.88 189 GLU A O 1
ATOM 1512 N N . VAL A 1 190 ? -18.708 -8.067 15.565 1.00 97.75 190 VAL A N 1
ATOM 1513 C CA . VAL A 1 190 ? -17.839 -6.897 15.762 1.00 97.75 190 VAL A CA 1
ATOM 1514 C C . VAL A 1 190 ? -16.758 -7.212 16.796 1.00 97.75 190 VAL A C 1
ATOM 1516 O O . VAL A 1 190 ? -17.051 -7.365 17.979 1.00 97.75 190 VAL A O 1
ATOM 1519 N N . ILE A 1 191 ? -15.499 -7.228 16.360 1.00 96.94 191 ILE A N 1
ATOM 1520 C CA . ILE A 1 191 ? -14.331 -7.535 17.202 1.00 96.94 191 ILE A CA 1
ATOM 1521 C C . ILE A 1 191 ? -13.506 -6.297 17.580 1.00 96.94 191 ILE A C 1
ATOM 1523 O O . ILE A 1 191 ? -12.668 -6.371 18.478 1.00 96.94 191 ILE A O 1
ATOM 1527 N N . ALA A 1 192 ? -13.716 -5.163 16.904 1.00 97.06 192 ALA A N 1
ATOM 1528 C CA . ALA A 1 192 ? -13.146 -3.869 17.277 1.00 97.06 192 ALA A CA 1
ATOM 1529 C C . ALA A 1 192 ? -13.953 -2.711 16.676 1.00 97.06 192 ALA A C 1
ATOM 1531 O O . ALA A 1 192 ? -14.618 -2.871 15.650 1.00 97.06 192 ALA A O 1
ATOM 1532 N N . ARG A 1 193 ? -13.861 -1.538 17.310 1.00 97.75 193 ARG A N 1
ATOM 1533 C CA . ARG A 1 193 ? -14.443 -0.277 16.838 1.00 97.75 193 ARG A CA 1
ATOM 1534 C C . ARG A 1 193 ? -13.394 0.824 16.915 1.00 97.75 193 ARG A C 1
ATOM 1536 O O . ARG A 1 193 ? -12.625 0.830 17.872 1.00 97.75 193 ARG A O 1
ATOM 1543 N N . TYR A 1 194 ? -13.402 1.724 15.941 1.00 97.19 194 TYR A N 1
ATOM 1544 C CA . TYR A 1 194 ? -12.473 2.847 15.850 1.00 97.19 194 TYR A CA 1
ATOM 1545 C C . TYR A 1 194 ? -13.208 4.116 15.440 1.00 97.19 194 TYR A C 1
ATOM 1547 O O . TYR A 1 194 ? -14.109 4.065 14.600 1.00 97.19 194 TYR A O 1
ATOM 1555 N N . ASP A 1 195 ? -12.803 5.247 15.998 1.00 95.44 195 ASP A N 1
ATOM 1556 C CA . ASP A 1 195 ? -13.183 6.556 15.482 1.00 95.44 195 ASP A CA 1
ATOM 1557 C C . ASP A 1 195 ? -12.472 6.844 14.148 1.00 95.44 195 ASP A C 1
ATOM 1559 O O . ASP A 1 195 ? -11.505 6.180 13.756 1.00 95.44 195 ASP A O 1
ATOM 1563 N N . ASN A 1 196 ? -12.984 7.814 13.387 1.00 93.00 196 ASN A N 1
ATOM 1564 C CA . ASN A 1 196 ? -12.441 8.115 12.060 1.00 93.00 196 ASN A CA 1
ATOM 1565 C C . ASN A 1 196 ? -10.996 8.652 12.109 1.00 93.00 196 ASN A C 1
ATOM 1567 O O . ASN A 1 196 ? -10.247 8.474 11.151 1.00 93.00 196 ASN A O 1
ATOM 1571 N N . ASP A 1 197 ? -10.597 9.280 13.216 1.00 93.38 197 ASP A N 1
ATOM 1572 C CA . ASP A 1 197 ? -9.240 9.776 13.460 1.00 93.38 197 ASP A CA 1
ATOM 1573 C C . ASP A 1 197 ? -8.304 8.724 14.091 1.00 93.38 197 ASP A C 1
ATOM 1575 O O . ASP A 1 197 ? -7.108 8.965 14.260 1.00 93.38 197 ASP A O 1
ATOM 1579 N N . GLU A 1 198 ? -8.819 7.534 14.413 1.00 93.75 198 GLU A N 1
ATOM 1580 C CA . GLU A 1 198 ? -8.034 6.405 14.919 1.00 93.75 198 GLU A CA 1
ATOM 1581 C C . GLU A 1 198 ? -7.546 5.468 13.815 1.00 93.75 198 GLU A C 1
ATOM 1583 O O . GLU A 1 198 ? -6.644 4.660 14.045 1.00 93.75 198 GLU A O 1
ATOM 1588 N N . VAL A 1 199 ? -8.114 5.571 12.615 1.00 95.25 199 VAL A N 1
ATOM 1589 C CA . VAL A 1 199 ? -7.687 4.805 11.443 1.00 95.25 199 VAL A CA 1
ATOM 1590 C C . VAL A 1 199 ? -6.823 5.658 10.523 1.00 95.25 199 VAL A C 1
ATOM 1592 O O . VAL A 1 199 ? -6.924 6.886 10.480 1.00 95.25 199 VAL A O 1
ATOM 1595 N N . ARG A 1 200 ? -5.962 4.999 9.749 1.00 95.38 200 ARG A N 1
ATOM 1596 C CA . ARG A 1 200 ? -5.106 5.670 8.774 1.00 95.38 200 ARG A CA 1
ATOM 1597 C C . ARG A 1 200 ? -5.395 5.188 7.369 1.00 95.38 200 ARG A C 1
ATOM 1599 O O . ARG A 1 200 ? -5.213 4.011 7.062 1.00 95.38 200 ARG A O 1
ATOM 1606 N N . PHE A 1 201 ? -5.752 6.138 6.519 1.00 96.06 201 PHE A N 1
ATOM 1607 C CA . PHE A 1 201 ? -5.988 5.943 5.101 1.00 96.06 201 PHE A CA 1
ATOM 1608 C C . PHE A 1 201 ? -4.737 6.234 4.281 1.00 96.06 201 PHE A C 1
ATOM 1610 O O . PHE A 1 201 ? -4.093 7.275 4.437 1.00 96.06 201 PHE A O 1
ATOM 1617 N N . SER A 1 202 ? -4.428 5.315 3.375 1.00 96.06 202 SER A N 1
ATOM 1618 C CA . SER A 1 202 ? -3.395 5.476 2.360 1.00 96.06 202 SER A CA 1
ATOM 1619 C C . SER A 1 202 ? -3.889 4.951 1.020 1.00 96.06 202 SER A C 1
ATOM 1621 O O . SER A 1 202 ? -4.658 3.991 0.969 1.00 96.06 202 SER A O 1
ATOM 1623 N N . ILE A 1 203 ? -3.474 5.597 -0.059 1.00 95.94 203 ILE A N 1
ATOM 1624 C CA . ILE A 1 203 ? -3.626 5.085 -1.415 1.00 95.94 203 ILE A CA 1
ATOM 1625 C C . ILE A 1 203 ? -2.279 4.571 -1.894 1.00 95.94 203 ILE A C 1
ATOM 1627 O O . ILE A 1 203 ? -1.241 5.164 -1.600 1.00 95.94 203 ILE A O 1
ATOM 1631 N N . VAL A 1 204 ? -2.307 3.474 -2.638 1.00 95.44 204 VAL A N 1
ATOM 1632 C CA . VAL A 1 204 ? -1.129 2.928 -3.310 1.00 95.44 204 VAL A CA 1
ATOM 1633 C C . VAL A 1 204 ? -1.462 2.773 -4.774 1.00 95.44 204 VAL A C 1
ATOM 1635 O O . VAL A 1 204 ? -2.381 2.033 -5.110 1.00 95.44 204 VAL A O 1
ATOM 1638 N N . TYR A 1 205 ? -0.729 3.450 -5.642 1.00 95.50 205 TYR A N 1
ATOM 1639 C CA . TYR A 1 205 ? -0.982 3.399 -7.074 1.00 95.50 205 TYR A CA 1
ATOM 1640 C C . TYR A 1 205 ? 0.310 3.195 -7.848 1.00 95.50 205 TYR A C 1
ATOM 1642 O O . TYR A 1 205 ? 1.382 3.639 -7.430 1.00 95.50 205 TYR A O 1
ATOM 1650 N N . ARG A 1 206 ? 0.204 2.417 -8.926 1.00 94.56 206 ARG A N 1
ATOM 1651 C CA . ARG A 1 206 ? 1.342 1.835 -9.631 1.00 94.56 206 ARG A CA 1
ATOM 1652 C C . ARG A 1 206 ? 1.172 1.928 -11.140 1.00 94.56 206 ARG A C 1
ATOM 1654 O O . ARG A 1 206 ? 0.082 1.637 -11.640 1.00 94.56 206 ARG A O 1
ATOM 1661 N N . ALA A 1 207 ? 2.259 2.277 -11.823 1.00 92.69 207 ALA A N 1
ATOM 1662 C CA . ALA A 1 207 ? 2.395 2.265 -13.278 1.00 92.69 207 ALA A CA 1
ATOM 1663 C C . ALA A 1 207 ? 3.740 1.665 -13.711 1.00 92.69 207 ALA A C 1
ATOM 1665 O O . ALA A 1 207 ? 4.628 1.504 -12.836 1.00 92.69 207 ALA A O 1
#

Organism: NCBI:txid676789

Radius of gyration: 18.2 Å; chains: 1; bounding box: 49×36×44 Å